Protein AF-B0WE74-F1 (afdb_monomer)

pLDDT: mean 84.14, std 13.68, range [38.5, 96.88]

Foldseek 3Di:
DDDDPPPPPPDDPPDDPVRVVVVVLVVVLVVLVVVVVVVVVPDPDDDPDPLRVLSVVLNVLSNCLVVLVPDDDDPVCNVVSVVCSVVSVVVSVVSVLVSQVSLCVDVVLVADPCLVVLSVVLVVLLVVLVVVVVVLVVVLVVVDADPDPVDDGVCNVVNVVSVVCNVVSNVVSVVVSVVRSVVD

Sequence (184 aa):
MNEKPLSLESGFDPPSFGSYHRLYMFFTWLLTCCGFILIFIDMDGFYEHTHAIVGIITFVLCFLQPIFGAINPHHKAKKLFRLWHVLSGNVTYVLAITNMFLAVGLESAKLKTSLYGWLGGAVAFNVLIHATFLLLEHLSKKRGASLDPTKDASFSRWRKVTLSVQLIGLFAFTVVIAVQIWLA

Structure (mmCIF, N/CA/C/O backbone):
data_AF-B0WE74-F1
#
_entry.id   AF-B0WE74-F1
#
loop_
_atom_site.group_PDB
_atom_site.id
_atom_site.type_symbol
_atom_site.label_atom_id
_atom_site.label_alt_id
_atom_site.label_comp_id
_atom_site.label_asym_id
_atom_site.label_entity_id
_atom_site.label_seq_id
_atom_site.pdbx_PDB_ins_code
_atom_site.Cartn_x
_atom_site.Cartn_y
_atom_site.Cartn_z
_atom_site.occupancy
_atom_site.B_iso_or_equiv
_atom_site.auth_seq_id
_atom_site.auth_comp_id
_atom_site.auth_asym_id
_atom_site.auth_atom_id
_atom_site.pdbx_PDB_model_num
ATOM 1 N N . MET A 1 1 ? -7.337 -17.259 54.868 1.00 38.50 1 MET A N 1
ATOM 2 C CA . MET A 1 1 ? -6.428 -17.658 53.775 1.00 38.50 1 MET A CA 1
ATOM 3 C C . MET A 1 1 ? -7.318 -18.159 52.656 1.00 38.50 1 MET A C 1
ATOM 5 O O . MET A 1 1 ? -7.933 -19.199 52.817 1.00 38.50 1 MET A O 1
ATOM 9 N N . ASN A 1 2 ? -7.538 -17.328 51.638 1.00 40.50 2 ASN A N 1
ATOM 10 C CA . ASN A 1 2 ? -8.436 -17.631 50.527 1.00 40.50 2 ASN A CA 1
ATOM 11 C C . ASN A 1 2 ? -7.539 -17.856 49.312 1.00 40.50 2 ASN A C 1
ATOM 13 O O . ASN A 1 2 ? -7.007 -16.896 48.751 1.00 40.50 2 ASN A O 1
ATOM 17 N N . GLU A 1 3 ? -7.254 -19.120 49.015 1.00 47.84 3 GLU A N 1
ATOM 18 C CA . GLU A 1 3 ? -6.416 -19.478 47.880 1.00 47.84 3 GLU A CA 1
ATOM 19 C C . GLU A 1 3 ? -7.160 -19.128 46.595 1.00 47.84 3 GLU A C 1
ATOM 21 O O . GLU A 1 3 ? -8.224 -19.665 46.289 1.00 47.84 3 GLU A O 1
ATOM 26 N N . LYS A 1 4 ? -6.613 -18.164 45.856 1.00 46.53 4 LYS A N 1
ATOM 27 C CA . LYS A 1 4 ? -7.040 -17.874 44.494 1.00 46.53 4 LYS A CA 1
ATOM 28 C C . LYS A 1 4 ? -6.667 -19.103 43.658 1.00 46.53 4 LYS A C 1
ATOM 30 O O . LYS A 1 4 ? -5.483 -19.441 43.643 1.00 46.53 4 LYS A O 1
ATOM 35 N N . PRO A 1 5 ? -7.613 -19.779 42.983 1.00 46.91 5 PRO A N 1
ATOM 36 C CA . PRO A 1 5 ? -7.259 -20.918 42.161 1.00 46.91 5 PRO A CA 1
ATOM 37 C C . PRO A 1 5 ? -6.320 -20.437 41.057 1.00 46.91 5 PRO A C 1
ATOM 39 O O . PRO A 1 5 ? -6.618 -19.499 40.314 1.00 46.91 5 PRO A O 1
ATOM 42 N N . LEU A 1 6 ? -5.156 -21.075 41.017 1.00 50.34 6 LEU A N 1
ATOM 43 C CA . LEU A 1 6 ? -4.154 -20.974 39.975 1.00 50.34 6 LEU A CA 1
ATOM 44 C C . LEU A 1 6 ? -4.768 -21.546 38.687 1.00 50.34 6 LEU A C 1
ATOM 46 O O . LEU A 1 6 ? -4.574 -22.714 38.360 1.00 50.34 6 LEU A O 1
ATOM 50 N N . SER A 1 7 ? -5.571 -20.748 37.979 1.00 44.91 7 SER A N 1
ATOM 51 C CA . SER A 1 7 ? -6.004 -21.086 36.627 1.00 44.91 7 SER A CA 1
ATOM 52 C C . SER A 1 7 ? -4.792 -20.967 35.709 1.00 44.91 7 SER A C 1
ATOM 54 O O . SER A 1 7 ? -4.461 -19.894 35.202 1.00 44.91 7 SER A O 1
ATOM 56 N N . LEU A 1 8 ? -4.109 -22.097 35.559 1.00 49.38 8 LEU A N 1
ATOM 57 C CA . LEU A 1 8 ? -3.243 -22.415 34.439 1.00 49.38 8 LEU A CA 1
ATOM 58 C C . LEU A 1 8 ? -4.057 -22.305 33.141 1.00 49.38 8 LEU A C 1
ATOM 60 O O . LEU A 1 8 ? -4.572 -23.294 32.637 1.00 49.38 8 LEU A O 1
ATOM 64 N N . GLU A 1 9 ? -4.155 -21.102 32.587 1.00 43.09 9 GLU A N 1
ATOM 65 C CA . GLU A 1 9 ? -4.290 -20.919 31.144 1.00 43.09 9 GLU A CA 1
ATOM 66 C C . GLU A 1 9 ? -2.995 -20.285 30.639 1.00 43.09 9 GLU A C 1
ATOM 68 O O . GLU A 1 9 ? -2.900 -19.099 30.349 1.00 43.09 9 GLU A O 1
ATOM 73 N N . SER A 1 10 ? -1.952 -21.108 30.523 1.00 48.47 10 SER A N 1
ATOM 74 C CA . SER A 1 10 ? -0.795 -20.828 29.667 1.00 48.47 10 SER A CA 1
ATOM 75 C C . SER A 1 10 ? -1.156 -21.053 28.192 1.00 48.47 10 SER A C 1
ATOM 77 O O . SER A 1 10 ? -0.448 -21.745 27.460 1.00 48.47 10 SER A O 1
ATOM 79 N N . GLY A 1 11 ? -2.296 -20.520 27.764 1.00 38.56 11 GLY A N 1
ATOM 80 C CA . GLY A 1 11 ? -2.846 -20.680 26.427 1.00 38.56 11 GLY A CA 1
ATOM 81 C C . GLY A 1 11 ? -2.930 -19.326 25.755 1.00 38.56 11 GLY A C 1
ATOM 82 O O . GLY A 1 11 ? -3.957 -18.682 25.865 1.00 38.56 11 GLY A O 1
ATOM 83 N N . PHE A 1 12 ? -1.833 -18.905 25.115 1.00 45.59 12 PHE A N 1
ATOM 84 C CA . PHE A 1 12 ? -1.768 -17.863 24.080 1.00 45.59 12 PHE A CA 1
ATOM 85 C C . PHE A 1 12 ? -2.997 -16.937 24.033 1.00 45.59 12 PHE A C 1
ATOM 87 O O . PHE A 1 12 ? -3.923 -17.176 23.255 1.00 45.59 12 PHE A O 1
ATOM 94 N N . ASP A 1 13 ? -3.002 -15.875 24.847 1.00 48.88 13 ASP A N 1
ATOM 95 C CA . ASP A 1 13 ? -3.984 -14.805 24.682 1.00 48.88 13 ASP A CA 1
ATOM 96 C C . ASP A 1 13 ? -3.938 -14.358 23.212 1.00 48.88 13 ASP A C 1
ATOM 98 O O . ASP A 1 13 ? -2.859 -13.977 22.730 1.00 48.88 13 ASP A O 1
ATOM 102 N N . PRO A 1 14 ? -5.053 -14.429 22.459 1.00 57.62 14 PRO A N 1
ATOM 103 C CA . PRO A 1 14 ? -5.036 -14.104 21.046 1.00 57.62 14 PRO A CA 1
ATOM 104 C C . PRO A 1 14 ? -4.495 -12.677 20.884 1.00 57.62 14 PRO A C 1
ATOM 106 O O . PRO A 1 14 ? -4.994 -11.759 21.545 1.00 57.62 14 PRO A O 1
ATOM 109 N N . PRO A 1 15 ? -3.472 -12.465 20.034 1.00 62.94 15 PRO A N 1
ATOM 110 C CA . PRO A 1 15 ? -2.825 -11.176 19.903 1.00 62.94 15 PRO A CA 1
ATOM 111 C C . PRO A 1 15 ? -3.859 -10.068 19.700 1.00 62.94 15 PRO A C 1
ATOM 113 O O . PRO A 1 15 ? -4.786 -10.189 18.902 1.00 62.94 15 PRO A O 1
ATOM 116 N N . SER A 1 16 ? -3.714 -8.956 20.419 1.00 73.19 16 SER A N 1
ATOM 117 C CA . SER A 1 16 ? -4.565 -7.790 20.171 1.00 73.19 16 SER A CA 1
ATOM 118 C C . SER A 1 16 ? -4.450 -7.346 18.702 1.00 73.19 16 SER A C 1
ATOM 120 O O . SER A 1 16 ? -3.419 -7.559 18.059 1.00 73.19 16 SER A O 1
ATOM 122 N N . PHE A 1 17 ? -5.463 -6.658 18.167 1.00 70.94 17 PHE A N 1
ATOM 123 C CA . PHE A 1 17 ? -5.420 -6.081 16.812 1.00 70.94 17 PHE A CA 1
ATOM 124 C C . PHE A 1 17 ? -4.119 -5.303 16.533 1.00 70.94 17 PHE A C 1
ATOM 126 O O . PHE A 1 17 ? -3.546 -5.410 15.452 1.00 70.94 17 PHE A O 1
ATOM 133 N N . GLY A 1 18 ? -3.609 -4.568 17.529 1.00 75.44 18 GLY A N 1
ATOM 134 C CA . GLY A 1 18 ? -2.349 -3.835 17.411 1.00 75.44 18 GLY A CA 1
ATOM 135 C C . GLY A 1 18 ? -1.124 -4.738 17.240 1.00 75.44 18 GLY A C 1
ATOM 136 O O . GLY A 1 18 ? -0.189 -4.360 16.541 1.00 75.44 18 GLY A O 1
ATOM 137 N N . SER A 1 19 ? -1.120 -5.931 17.838 1.00 83.12 19 SER A N 1
ATOM 138 C CA . SER A 1 19 ? -0.048 -6.916 17.658 1.00 83.12 19 SER A CA 1
ATOM 139 C C . SER A 1 19 ? -0.049 -7.488 16.243 1.00 83.12 19 SER A C 1
ATOM 141 O O . SER A 1 19 ? 1.002 -7.510 15.606 1.00 83.12 19 SER A O 1
ATOM 143 N N . TYR A 1 20 ? -1.222 -7.859 15.719 1.00 82.75 20 TYR A N 1
ATOM 144 C CA . TYR A 1 20 ? -1.345 -8.294 14.326 1.00 82.75 20 TYR A CA 1
ATOM 145 C C . TYR A 1 20 ? -0.940 -7.187 13.354 1.00 82.75 20 TYR A C 1
ATOM 147 O O . TYR A 1 20 ? -0.142 -7.432 12.458 1.00 82.75 20 TYR A O 1
ATOM 155 N N . HIS A 1 21 ? -1.419 -5.957 13.559 1.00 84.81 21 HIS A N 1
ATOM 156 C CA . HIS A 1 21 ? -1.037 -4.813 12.732 1.00 84.81 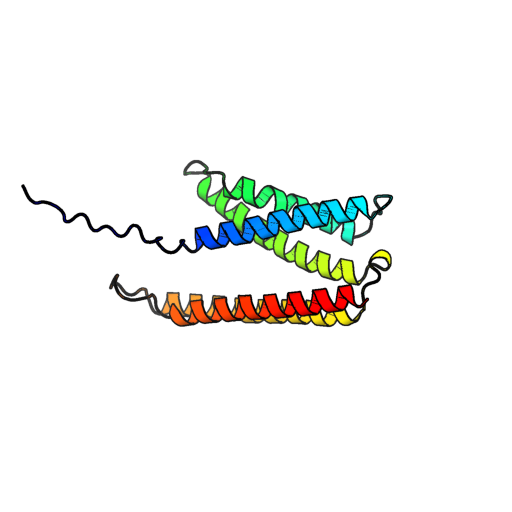21 HIS A CA 1
ATOM 157 C C . HIS A 1 21 ? 0.486 -4.627 12.683 1.00 84.81 21 HIS A C 1
ATOM 159 O O . HIS A 1 21 ? 1.046 -4.533 11.596 1.00 84.81 21 HIS A O 1
ATOM 165 N N . ARG A 1 22 ? 1.172 -4.646 13.836 1.00 88.25 22 ARG A N 1
ATOM 166 C CA . ARG A 1 22 ? 2.641 -4.534 13.881 1.00 88.25 22 ARG A CA 1
ATOM 167 C C . ARG A 1 22 ? 3.337 -5.673 13.139 1.00 88.25 22 ARG A C 1
ATOM 169 O O . ARG A 1 22 ? 4.301 -5.407 12.431 1.00 88.25 22 ARG A O 1
ATOM 176 N N . LEU A 1 23 ? 2.845 -6.905 13.271 1.00 89.69 23 LEU A N 1
ATOM 177 C CA . LEU A 1 23 ? 3.396 -8.058 12.556 1.00 89.69 23 LEU A CA 1
ATOM 178 C C . LEU A 1 23 ? 3.259 -7.893 11.035 1.00 89.69 23 LEU A C 1
ATOM 180 O O . LEU A 1 23 ? 4.247 -8.022 10.319 1.00 89.69 23 LEU A O 1
ATOM 184 N N . TYR A 1 24 ? 2.064 -7.545 10.546 1.00 88.31 24 TYR A N 1
ATOM 185 C CA . TYR A 1 24 ? 1.835 -7.291 9.119 1.00 88.31 24 TYR A CA 1
ATOM 186 C C . TYR A 1 24 ? 2.704 -6.140 8.599 1.00 88.31 24 TYR A C 1
ATOM 188 O O . TYR A 1 24 ? 3.343 -6.279 7.560 1.00 88.31 24 TYR A O 1
ATOM 196 N N . MET A 1 25 ? 2.790 -5.031 9.338 1.00 91.06 25 MET A N 1
ATOM 197 C CA . MET A 1 25 ? 3.620 -3.888 8.946 1.00 91.06 25 MET A CA 1
ATOM 198 C C . MET A 1 25 ? 5.115 -4.221 8.938 1.00 91.06 25 MET A C 1
ATOM 200 O O . MET A 1 25 ? 5.834 -3.710 8.084 1.00 91.06 25 MET A O 1
ATOM 204 N N . PHE A 1 26 ? 5.587 -5.093 9.834 1.00 91.38 26 PHE A N 1
ATOM 205 C CA . PHE A 1 26 ? 6.975 -5.559 9.835 1.00 91.38 26 PHE A CA 1
ATOM 206 C C . PHE A 1 26 ? 7.311 -6.367 8.575 1.00 91.38 26 PHE A C 1
ATOM 208 O O . PHE A 1 26 ? 8.345 -6.124 7.957 1.00 91.38 26 PHE A O 1
ATOM 215 N N . PHE A 1 27 ? 6.422 -7.269 8.141 1.00 92.50 27 PHE A N 1
ATOM 216 C CA . PHE A 1 27 ? 6.610 -7.991 6.877 1.00 92.50 27 PHE A CA 1
ATOM 217 C C . PHE A 1 27 ? 6.578 -7.057 5.666 1.00 92.50 27 PHE A C 1
ATOM 219 O O . PHE A 1 27 ? 7.444 -7.165 4.801 1.00 92.50 27 PHE A O 1
ATOM 226 N N . THR A 1 28 ? 5.637 -6.108 5.620 1.00 92.12 28 THR A N 1
ATOM 227 C CA . THR A 1 28 ? 5.598 -5.082 4.566 1.00 92.12 28 THR A CA 1
ATOM 228 C C . THR A 1 28 ? 6.903 -4.293 4.516 1.00 92.12 28 THR A C 1
ATOM 230 O O . THR A 1 28 ? 7.464 -4.098 3.439 1.00 92.12 28 THR A O 1
ATOM 233 N N . TRP A 1 29 ? 7.413 -3.873 5.674 1.00 94.50 29 TRP A N 1
ATOM 234 C CA . TRP A 1 29 ? 8.673 -3.146 5.784 1.00 94.50 29 TRP A CA 1
ATOM 235 C C . TRP A 1 29 ? 9.853 -3.981 5.274 1.00 94.50 29 TRP A C 1
ATOM 237 O O . TRP A 1 29 ? 10.624 -3.502 4.446 1.00 94.50 29 TRP A O 1
ATOM 247 N N . LEU A 1 30 ? 9.947 -5.252 5.680 1.00 95.31 30 LEU A N 1
ATOM 248 C CA . LEU A 1 30 ? 11.009 -6.157 5.239 1.00 95.31 30 LEU A CA 1
ATOM 249 C C . LEU A 1 30 ? 10.983 -6.367 3.719 1.00 95.31 30 LEU A C 1
ATOM 251 O O . LEU A 1 30 ? 12.005 -6.196 3.060 1.00 95.31 30 LEU A O 1
ATOM 255 N N . LEU A 1 31 ? 9.813 -6.680 3.154 1.00 93.56 31 LEU A N 1
ATOM 256 C CA . LEU A 1 31 ? 9.643 -6.873 1.710 1.00 93.56 31 LEU A CA 1
ATOM 257 C C . LEU A 1 31 ? 9.957 -5.598 0.922 1.00 93.56 31 LEU A C 1
ATOM 259 O O . LEU A 1 31 ? 10.541 -5.675 -0.156 1.00 93.56 31 LEU A O 1
ATOM 263 N N . THR A 1 32 ? 9.621 -4.431 1.473 1.00 93.75 32 THR A N 1
ATOM 264 C CA . THR A 1 32 ? 9.927 -3.132 0.861 1.00 93.75 32 THR A CA 1
ATOM 265 C C . THR A 1 32 ? 11.435 -2.870 0.844 1.00 93.75 32 THR A C 1
ATOM 267 O O . THR A 1 32 ? 11.965 -2.462 -0.185 1.00 93.75 32 THR A O 1
ATOM 270 N N . CYS A 1 33 ? 12.144 -3.168 1.938 1.00 94.56 33 CYS A N 1
ATOM 271 C CA . CYS A 1 33 ? 13.608 -3.105 1.993 1.00 94.56 33 CYS A CA 1
ATOM 272 C C . CYS A 1 33 ? 14.263 -4.065 0.995 1.00 94.56 33 CYS A C 1
ATOM 274 O O . CYS A 1 33 ? 15.147 -3.651 0.248 1.00 94.56 33 CYS A O 1
ATOM 276 N N . CYS A 1 34 ? 13.808 -5.319 0.936 1.00 95.38 34 CYS A N 1
ATOM 277 C CA . CYS A 1 34 ? 14.312 -6.288 -0.036 1.00 95.38 34 CYS A CA 1
ATOM 278 C C . CYS A 1 34 ? 14.072 -5.816 -1.476 1.00 95.38 34 CYS A C 1
ATOM 280 O O . CYS A 1 34 ? 15.011 -5.795 -2.263 1.00 95.38 34 CYS A O 1
ATOM 282 N N . GLY A 1 35 ? 12.850 -5.391 -1.811 1.00 91.25 35 GLY A N 1
ATOM 283 C CA . GLY A 1 35 ? 12.513 -4.903 -3.150 1.00 91.25 35 GLY A CA 1
ATOM 284 C C . GLY A 1 35 ? 13.335 -3.681 -3.557 1.00 91.25 35 GLY A C 1
ATOM 285 O O . GLY A 1 35 ? 13.850 -3.637 -4.669 1.00 91.25 35 GLY A O 1
ATOM 286 N N . PHE A 1 36 ? 13.527 -2.729 -2.641 1.00 91.69 36 PHE A N 1
ATOM 287 C CA . PHE A 1 36 ? 14.372 -1.561 -2.882 1.00 91.69 36 PHE A CA 1
ATOM 288 C C . PHE A 1 36 ? 15.816 -1.971 -3.195 1.00 91.69 36 PHE A C 1
ATOM 290 O O . PHE A 1 36 ? 16.357 -1.543 -4.206 1.00 91.69 36 PHE A O 1
ATOM 297 N N . ILE A 1 37 ? 16.418 -2.853 -2.388 1.00 91.94 37 ILE A N 1
ATOM 298 C CA . ILE A 1 37 ? 17.785 -3.348 -2.621 1.00 91.94 37 ILE A CA 1
ATOM 299 C C . ILE A 1 37 ? 17.890 -4.082 -3.965 1.00 91.94 37 ILE A C 1
ATOM 301 O O . ILE A 1 37 ? 18.837 -3.845 -4.709 1.00 91.94 37 ILE A O 1
ATOM 305 N N . LEU A 1 38 ? 16.916 -4.938 -4.297 1.00 90.44 38 LEU A N 1
ATOM 306 C CA . LEU A 1 38 ? 16.910 -5.692 -5.555 1.00 90.44 38 LEU A CA 1
ATOM 307 C C . LEU A 1 38 ? 16.897 -4.775 -6.784 1.00 90.44 38 LEU A C 1
ATOM 309 O O . LEU A 1 38 ? 17.623 -5.046 -7.732 1.00 90.44 38 LEU A O 1
ATOM 313 N N . ILE A 1 39 ? 16.146 -3.669 -6.748 1.00 88.19 39 ILE A N 1
ATOM 314 C CA . ILE A 1 39 ? 16.121 -2.689 -7.846 1.00 88.19 39 ILE A CA 1
ATOM 315 C C . ILE A 1 39 ? 17.512 -2.076 -8.073 1.00 88.19 39 ILE A C 1
ATOM 317 O O . ILE A 1 39 ? 17.929 -1.931 -9.215 1.00 88.19 39 ILE A O 1
ATOM 321 N N . PHE A 1 40 ? 18.252 -1.738 -7.012 1.00 84.56 40 PHE A N 1
ATOM 322 C CA . PHE A 1 40 ? 19.605 -1.175 -7.150 1.00 84.56 40 PHE A CA 1
ATOM 323 C C . PHE A 1 40 ? 20.658 -2.199 -7.580 1.00 84.56 40 PHE A C 1
ATOM 325 O O . PHE A 1 40 ? 21.676 -1.804 -8.133 1.00 84.56 40 PHE A O 1
ATOM 332 N N . ILE A 1 41 ? 20.443 -3.488 -7.306 1.00 87.81 41 ILE A N 1
ATOM 333 C CA . ILE A 1 41 ? 21.317 -4.556 -7.810 1.00 87.81 41 ILE A CA 1
ATOM 334 C C . ILE A 1 41 ? 21.079 -4.780 -9.308 1.00 87.81 41 ILE A C 1
ATOM 336 O O . ILE A 1 41 ? 22.030 -5.041 -10.035 1.00 87.81 41 ILE A O 1
ATOM 340 N N . ASP A 1 42 ? 19.824 -4.699 -9.756 1.00 83.31 42 ASP A N 1
ATOM 341 C CA . ASP A 1 42 ? 19.441 -4.932 -11.154 1.00 83.31 42 ASP A CA 1
ATOM 342 C C . ASP A 1 42 ? 19.741 -3.728 -12.063 1.00 83.31 42 ASP A C 1
ATOM 344 O O . ASP A 1 42 ? 20.076 -3.889 -13.235 1.00 83.31 42 ASP A O 1
ATOM 348 N N . MET A 1 43 ? 19.656 -2.504 -11.530 1.00 78.81 43 MET A N 1
ATOM 349 C CA . MET A 1 43 ? 19.964 -1.297 -12.293 1.00 78.81 43 MET A CA 1
ATOM 350 C C . MET A 1 43 ? 21.444 -0.914 -12.194 1.00 78.81 43 MET A C 1
ATOM 352 O O . MET A 1 43 ? 21.917 -0.483 -11.146 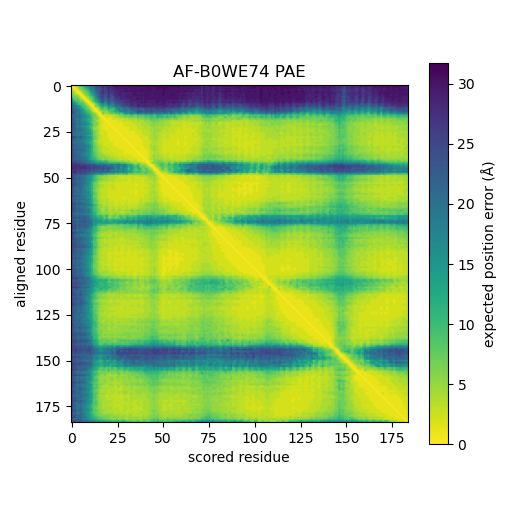1.00 78.81 43 MET A O 1
ATOM 356 N N . ASP A 1 44 ? 22.138 -0.917 -13.332 1.00 65.56 44 ASP A N 1
ATOM 357 C CA . ASP A 1 44 ? 23.511 -0.406 -13.510 1.00 65.56 44 ASP A CA 1
ATOM 358 C C . ASP A 1 44 ? 23.599 1.149 -13.476 1.00 65.56 44 ASP A C 1
ATOM 360 O O . ASP A 1 44 ? 24.401 1.778 -14.170 1.00 65.56 44 ASP A O 1
ATOM 364 N N . GLY A 1 45 ? 22.747 1.817 -12.687 1.00 62.34 45 GLY A N 1
ATOM 365 C CA . GLY A 1 45 ? 22.714 3.279 -12.551 1.00 62.34 45 GLY A CA 1
ATOM 366 C C . GLY A 1 45 ? 21.379 3.844 -12.051 1.00 62.34 45 GLY A C 1
ATOM 367 O O . GLY A 1 45 ? 20.358 3.162 -12.027 1.00 62.34 45 GLY A O 1
ATOM 368 N N . PHE A 1 46 ? 21.373 5.121 -11.650 1.00 63.59 46 PHE A N 1
ATOM 369 C CA . PHE A 1 46 ? 20.155 5.845 -11.268 1.00 63.59 46 PHE A CA 1
ATOM 370 C C . PHE A 1 46 ? 19.670 6.717 -12.428 1.00 63.59 46 PHE A C 1
ATOM 372 O O . PHE A 1 46 ? 20.345 7.669 -12.815 1.00 63.59 46 PHE A O 1
ATOM 379 N N . TYR A 1 47 ? 18.487 6.412 -12.960 1.00 68.12 47 TYR A N 1
ATOM 380 C CA . TYR A 1 47 ? 17.825 7.244 -13.962 1.00 68.12 47 TYR A CA 1
ATOM 381 C C . TYR A 1 47 ? 16.713 8.063 -13.304 1.00 68.12 47 TYR A C 1
ATOM 383 O O . TYR A 1 47 ? 15.858 7.514 -12.604 1.00 68.12 47 TYR A O 1
ATOM 391 N N . GLU A 1 48 ? 16.711 9.378 -13.537 1.00 69.00 48 GLU A N 1
ATOM 392 C CA . GLU A 1 48 ? 15.731 10.322 -12.983 1.00 69.00 48 GLU A CA 1
ATOM 393 C C . GLU A 1 48 ? 14.358 10.200 -13.666 1.00 69.00 48 GLU A C 1
ATOM 395 O O . GLU A 1 48 ? 13.863 11.109 -14.329 1.00 69.00 48 GLU A O 1
ATOM 400 N N . HIS A 1 49 ? 13.711 9.050 -13.505 1.00 81.44 49 HIS A N 1
ATOM 401 C CA . HIS A 1 49 ? 12.320 8.854 -13.893 1.00 81.44 49 HIS A CA 1
ATOM 402 C C . HIS A 1 49 ? 11.393 9.094 -12.700 1.00 81.44 49 HIS A C 1
ATOM 404 O O . HIS A 1 49 ? 11.749 8.849 -11.545 1.00 81.44 49 HIS A O 1
ATOM 410 N N . THR A 1 50 ? 10.155 9.519 -12.974 1.00 89.69 50 THR A N 1
ATOM 411 C CA . THR A 1 50 ? 9.144 9.792 -11.938 1.00 89.69 50 THR A CA 1
ATOM 412 C C . THR A 1 50 ? 8.940 8.599 -10.998 1.00 89.69 50 THR A C 1
ATOM 414 O O . THR A 1 50 ? 8.806 8.797 -9.794 1.00 89.69 50 THR A O 1
ATOM 417 N N . HIS A 1 51 ? 8.992 7.367 -11.521 1.00 91.62 51 HIS A N 1
ATOM 418 C CA . HIS A 1 51 ? 8.938 6.140 -10.721 1.00 91.62 51 HIS A CA 1
ATOM 419 C C . HIS A 1 51 ? 10.061 6.065 -9.672 1.00 91.62 51 HIS A C 1
ATOM 421 O O . HIS A 1 51 ? 9.805 5.786 -8.506 1.00 91.62 51 HIS A O 1
ATOM 427 N N . ALA A 1 52 ? 11.305 6.367 -10.049 1.00 91.19 52 ALA A N 1
ATOM 428 C CA . ALA A 1 52 ? 12.444 6.274 -9.139 1.00 91.19 52 ALA A CA 1
ATOM 429 C C . ALA A 1 52 ? 12.345 7.303 -7.997 1.00 91.19 52 ALA A C 1
ATOM 431 O O . ALA A 1 52 ? 12.529 6.961 -6.828 1.00 91.19 52 ALA A O 1
ATOM 432 N N . ILE A 1 53 ? 11.970 8.548 -8.314 1.00 92.00 53 ILE A N 1
ATOM 433 C CA . ILE A 1 53 ? 11.820 9.627 -7.322 1.00 92.00 53 ILE A CA 1
ATOM 434 C C . ILE A 1 53 ? 10.672 9.320 -6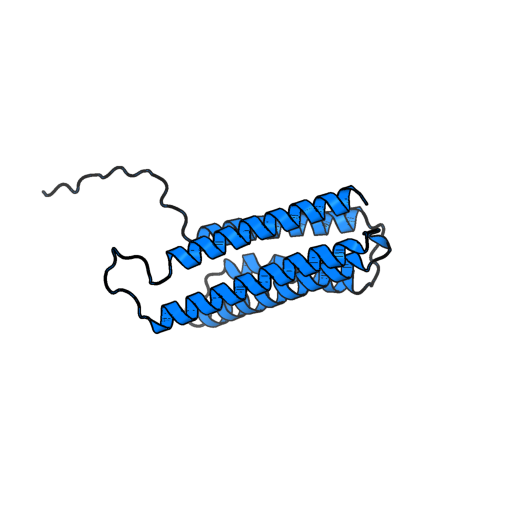.353 1.00 92.00 53 ILE A C 1
ATOM 436 O O . ILE A 1 53 ? 10.852 9.365 -5.132 1.00 92.00 53 ILE A O 1
ATOM 440 N N . VAL A 1 54 ? 9.492 8.974 -6.881 1.00 94.62 54 VAL A N 1
ATOM 441 C CA . VAL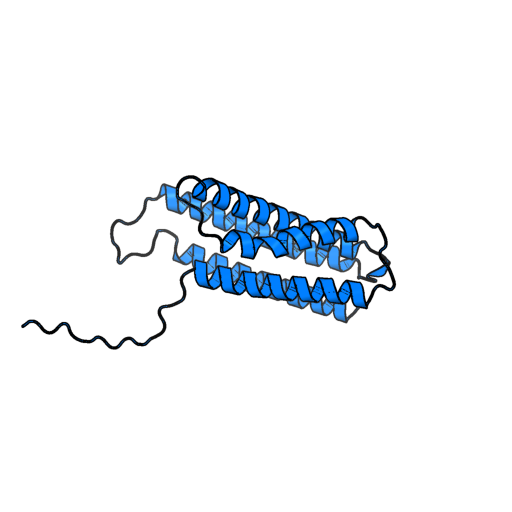 A 1 54 ? 8.324 8.622 -6.058 1.00 94.62 54 VAL A CA 1
ATOM 442 C C . VAL A 1 54 ? 8.621 7.377 -5.222 1.00 94.62 54 VAL A C 1
ATOM 444 O O . VAL A 1 54 ? 8.275 7.342 -4.038 1.00 94.62 54 VAL A O 1
ATOM 447 N N . GLY A 1 55 ? 9.314 6.390 -5.791 1.00 93.31 55 GLY A N 1
ATOM 448 C CA . GLY A 1 55 ? 9.763 5.186 -5.099 1.00 93.31 55 GLY A CA 1
ATOM 449 C C . GLY A 1 55 ? 10.680 5.478 -3.916 1.00 93.31 55 GLY A C 1
ATOM 450 O O . GLY A 1 55 ? 10.419 4.975 -2.825 1.00 93.31 55 GLY A O 1
ATOM 451 N N . ILE A 1 56 ? 11.687 6.343 -4.078 1.00 94.31 56 ILE A N 1
ATOM 452 C CA . ILE A 1 56 ? 12.589 6.739 -2.983 1.00 94.31 56 ILE A CA 1
ATOM 453 C C . ILE A 1 56 ? 11.830 7.472 -1.875 1.00 94.31 56 ILE A C 1
ATOM 455 O O . ILE A 1 56 ? 11.988 7.132 -0.702 1.00 94.31 56 ILE A O 1
ATOM 459 N N . ILE A 1 57 ? 10.979 8.445 -2.218 1.00 95.19 57 ILE A N 1
ATOM 460 C CA . ILE A 1 57 ? 10.181 9.175 -1.218 1.00 95.19 57 ILE A CA 1
ATOM 461 C C . ILE A 1 57 ? 9.289 8.195 -0.445 1.00 95.19 57 ILE A C 1
ATOM 463 O O . ILE A 1 57 ? 9.241 8.229 0.786 1.00 95.19 57 ILE A O 1
ATOM 467 N N . THR A 1 58 ? 8.622 7.287 -1.161 1.00 96.19 58 THR A N 1
ATOM 468 C CA . THR A 1 58 ? 7.777 6.244 -0.564 1.00 96.19 58 THR A CA 1
ATOM 469 C C . THR A 1 58 ? 8.589 5.337 0.356 1.00 96.19 58 THR A C 1
ATOM 471 O O . THR A 1 58 ? 8.155 5.065 1.475 1.00 96.19 58 THR A O 1
ATOM 474 N N . PHE A 1 59 ? 9.770 4.900 -0.088 1.00 96.00 59 PHE A N 1
ATOM 475 C CA . PHE A 1 59 ? 10.669 4.046 0.680 1.00 96.00 59 PHE A CA 1
ATOM 476 C C . PHE A 1 59 ? 11.096 4.719 1.984 1.00 96.00 59 PHE A C 1
ATOM 478 O O . PHE A 1 59 ? 10.926 4.132 3.047 1.00 96.00 59 PHE A O 1
ATOM 485 N N . VAL A 1 60 ? 11.573 5.967 1.929 1.00 95.38 60 VAL A N 1
ATOM 486 C CA . VAL A 1 60 ? 12.008 6.715 3.120 1.00 95.38 60 VAL A CA 1
ATOM 487 C C . VAL A 1 60 ? 10.861 6.875 4.117 1.00 95.38 60 VAL A C 1
ATOM 489 O O . VAL A 1 60 ? 11.038 6.623 5.311 1.00 95.38 60 VAL A O 1
ATOM 492 N N . LEU A 1 61 ? 9.665 7.242 3.647 1.00 94.31 61 LEU A N 1
ATOM 493 C CA . LEU A 1 61 ? 8.496 7.364 4.518 1.00 94.31 61 LEU A CA 1
ATOM 494 C C . LEU A 1 61 ? 8.118 6.015 5.148 1.00 94.31 61 LEU A C 1
ATOM 496 O O . LEU A 1 61 ? 7.935 5.947 6.366 1.00 94.31 61 LEU A O 1
ATOM 500 N N . CYS A 1 62 ? 8.064 4.942 4.351 1.00 94.38 62 CYS A N 1
ATOM 501 C CA . CYS A 1 62 ? 7.788 3.582 4.819 1.00 94.38 62 CYS A CA 1
ATOM 502 C C . CYS A 1 62 ? 8.834 3.102 5.836 1.00 94.38 62 CYS A C 1
ATOM 504 O O . CYS A 1 62 ? 8.488 2.499 6.852 1.00 94.38 62 CYS A O 1
ATOM 506 N N . PHE A 1 63 ? 10.106 3.422 5.602 1.00 93.75 63 PHE A N 1
ATOM 507 C CA . PHE A 1 63 ? 11.218 3.012 6.446 1.00 93.75 63 PHE A CA 1
ATOM 508 C C . PHE A 1 63 ? 11.179 3.680 7.825 1.00 93.75 63 PHE A C 1
ATOM 510 O O . PHE A 1 63 ? 11.433 3.029 8.840 1.00 93.75 63 PHE A O 1
ATOM 517 N N . LEU A 1 64 ? 10.818 4.966 7.874 1.00 91.25 64 LEU A N 1
ATOM 518 C CA . LEU A 1 64 ? 10.736 5.741 9.114 1.00 91.25 64 LEU A CA 1
ATOM 519 C C . LEU A 1 64 ? 9.452 5.474 9.920 1.00 91.25 64 LEU A C 1
ATOM 521 O O . LEU A 1 64 ? 9.437 5.671 11.139 1.00 91.25 64 LEU A O 1
ATOM 525 N N . GLN A 1 65 ? 8.376 5.011 9.276 1.00 91.12 65 GLN A N 1
ATOM 526 C CA . GLN A 1 65 ? 7.091 4.704 9.920 1.00 91.12 65 GLN A CA 1
ATOM 527 C C . GLN A 1 65 ? 7.186 3.830 11.187 1.00 91.12 65 GLN A C 1
ATOM 529 O O . GLN A 1 65 ? 6.621 4.239 12.209 1.00 91.12 65 GLN A O 1
ATOM 534 N N . PRO A 1 66 ? 7.858 2.658 11.185 1.00 87.62 66 PRO A N 1
ATOM 535 C CA . PRO A 1 66 ? 7.956 1.814 12.375 1.00 87.62 66 PRO A CA 1
ATOM 536 C C . PRO A 1 66 ? 8.774 2.465 13.492 1.00 87.62 66 PRO A C 1
ATOM 538 O O . PRO A 1 66 ? 8.427 2.300 14.660 1.00 87.62 66 PRO A O 1
ATOM 541 N N . ILE A 1 67 ? 9.802 3.254 13.153 1.00 86.44 67 ILE A N 1
ATOM 542 C CA . ILE A 1 67 ? 10.615 3.985 14.133 1.00 86.44 67 ILE A CA 1
ATOM 543 C C . ILE A 1 67 ? 9.727 4.992 14.863 1.00 86.44 67 ILE A C 1
ATOM 545 O O . ILE A 1 67 ? 9.616 4.947 16.086 1.00 86.44 67 ILE A O 1
ATOM 549 N N . PHE A 1 68 ? 9.011 5.843 14.122 1.00 84.44 68 PHE A N 1
ATOM 550 C CA . PHE A 1 68 ? 8.092 6.814 14.721 1.00 84.44 68 PHE A CA 1
ATOM 551 C C . PHE A 1 68 ? 6.913 6.162 15.451 1.00 84.44 68 PHE A C 1
ATOM 553 O O . PHE A 1 68 ? 6.436 6.714 16.441 1.00 84.44 68 PHE A O 1
ATOM 560 N N . GLY A 1 69 ? 6.456 4.993 14.993 1.00 82.38 69 GLY A N 1
ATOM 561 C CA . GLY A 1 69 ? 5.407 4.214 15.653 1.00 82.38 69 GLY A CA 1
ATOM 562 C C . GLY A 1 69 ? 5.847 3.565 16.971 1.00 82.38 69 GLY A C 1
ATOM 563 O O . GLY A 1 69 ? 5.009 3.345 17.845 1.00 82.38 69 GLY A O 1
ATOM 564 N N . ALA A 1 70 ? 7.142 3.277 17.131 1.00 82.94 70 ALA A N 1
ATOM 565 C CA . ALA A 1 70 ? 7.713 2.697 18.347 1.00 82.94 70 ALA A CA 1
ATOM 566 C C . ALA A 1 70 ? 8.047 3.747 19.422 1.00 82.94 70 ALA A C 1
ATOM 568 O O . ALA A 1 70 ? 8.140 3.410 20.605 1.00 82.94 70 ALA A O 1
ATOM 569 N N . ILE A 1 71 ? 8.207 5.019 19.041 1.00 85.00 71 ILE A N 1
ATOM 570 C CA . ILE A 1 71 ? 8.449 6.105 19.997 1.00 85.00 71 ILE A CA 1
ATOM 571 C C . ILE A 1 71 ? 7.228 6.252 20.912 1.00 85.00 71 ILE A C 1
ATOM 573 O O . ILE A 1 71 ? 6.093 6.391 20.455 1.00 85.00 71 ILE A O 1
ATOM 577 N N . ASN A 1 72 ? 7.472 6.281 22.225 1.00 78.19 72 ASN A N 1
ATOM 578 C CA . ASN A 1 72 ? 6.463 6.576 23.240 1.00 78.19 72 ASN A CA 1
ATOM 579 C C . ASN A 1 72 ? 6.662 8.008 23.778 1.00 78.19 72 ASN A C 1
ATOM 581 O O . ASN A 1 72 ? 7.320 8.200 24.802 1.00 78.19 72 ASN A O 1
ATOM 585 N N . PRO A 1 73 ? 6.157 9.037 23.075 1.00 80.56 73 PRO A N 1
ATOM 586 C CA . PRO A 1 73 ? 6.404 10.431 23.426 1.00 80.56 73 PRO A CA 1
ATOM 587 C C . PRO A 1 73 ? 5.644 10.851 24.692 1.00 80.56 73 PRO A C 1
ATOM 589 O O . PRO A 1 73 ? 4.566 10.337 25.006 1.00 80.56 73 PRO A O 1
ATOM 592 N N . HIS A 1 74 ? 6.169 11.870 25.378 1.00 85.19 74 HIS A N 1
ATOM 593 C CA . HIS A 1 74 ? 5.544 12.469 26.560 1.00 85.19 74 HIS A CA 1
ATOM 594 C C . HIS A 1 74 ? 4.098 12.937 26.280 1.00 85.19 74 HIS A C 1
ATOM 596 O O . HIS A 1 74 ? 3.747 13.292 25.151 1.00 85.19 74 HIS A O 1
ATOM 602 N N . HIS A 1 75 ? 3.255 13.002 27.319 1.00 77.75 75 HIS A N 1
ATOM 603 C CA . HIS A 1 75 ? 1.795 13.188 27.216 1.00 77.75 75 HIS A CA 1
AT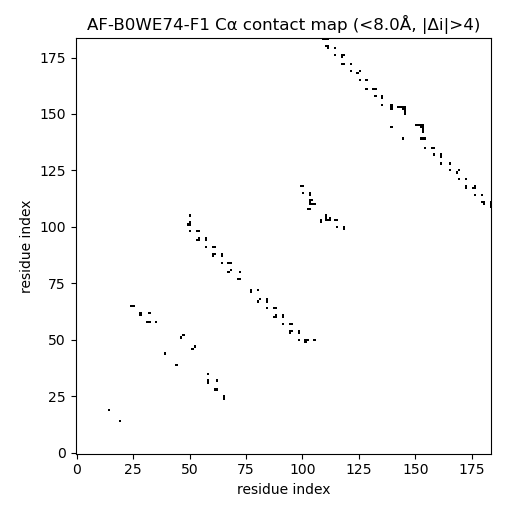OM 604 C C . HIS A 1 75 ? 1.349 14.348 26.298 1.00 77.75 75 HIS A C 1
ATOM 606 O O . HIS A 1 75 ? 0.354 14.230 25.585 1.00 77.75 75 HIS A O 1
ATOM 612 N N . LYS A 1 76 ? 2.100 15.460 26.267 1.00 79.94 76 LYS A N 1
ATOM 613 C CA . LYS A 1 76 ? 1.803 16.632 25.421 1.00 79.94 76 LYS A CA 1
ATOM 614 C C . LYS A 1 76 ? 2.031 16.373 23.923 1.00 79.94 76 LYS A C 1
ATOM 616 O O . LYS A 1 76 ? 1.269 16.871 23.103 1.00 79.94 76 LYS A O 1
ATOM 621 N N . ALA A 1 77 ? 3.032 15.569 23.561 1.00 83.94 77 ALA A N 1
ATOM 622 C CA . ALA A 1 77 ? 3.386 15.287 22.168 1.00 83.94 77 ALA A CA 1
ATOM 623 C C . ALA A 1 77 ? 2.709 14.018 21.614 1.00 83.94 77 ALA A C 1
ATOM 625 O O . ALA A 1 77 ? 2.616 13.850 20.400 1.00 83.94 77 ALA A O 1
ATOM 626 N N . LYS A 1 78 ? 2.145 13.155 22.469 1.00 84.88 78 LYS A N 1
ATOM 627 C CA . LYS A 1 78 ? 1.495 11.893 22.067 1.00 84.88 78 LYS A CA 1
ATOM 628 C C . LYS A 1 78 ? 0.407 12.045 21.005 1.00 84.88 78 LYS A C 1
ATOM 630 O O . LYS A 1 78 ? 0.343 11.247 20.072 1.00 84.88 78 LYS A O 1
ATOM 635 N N . LYS A 1 79 ? -0.430 13.082 21.103 1.00 85.38 79 LYS A N 1
ATOM 636 C CA . LYS A 1 79 ? -1.469 13.355 20.095 1.00 85.38 79 LYS A CA 1
ATOM 637 C C . LYS A 1 79 ? -0.861 13.752 18.746 1.00 85.38 79 LYS A C 1
ATOM 639 O O . LYS A 1 79 ? -1.348 13.293 17.717 1.00 85.38 79 LYS A O 1
ATOM 644 N N . LEU A 1 80 ? 0.196 14.564 18.766 1.00 87.31 80 LEU A N 1
ATOM 645 C CA . LEU A 1 80 ? 0.888 15.039 17.568 1.00 87.31 80 LEU A CA 1
ATOM 646 C C . LEU A 1 80 ? 1.621 13.894 16.860 1.00 87.31 80 LEU A C 1
ATOM 648 O O . LEU A 1 80 ? 1.435 13.712 15.664 1.00 87.31 80 LEU A O 1
ATOM 652 N N . PHE A 1 81 ? 2.367 13.069 17.596 1.00 86.06 81 PHE A N 1
ATOM 653 C CA . PHE A 1 81 ? 3.027 11.880 17.043 1.00 86.06 81 PHE A CA 1
ATOM 654 C C . PHE A 1 81 ? 2.025 10.880 16.468 1.00 86.06 81 PHE A C 1
ATOM 656 O O . PHE A 1 81 ? 2.240 10.362 15.377 1.00 86.06 81 PHE A O 1
ATOM 663 N N . ARG A 1 82 ? 0.891 10.650 17.146 1.00 86.06 82 ARG A N 1
ATOM 664 C CA . ARG A 1 82 ? -0.174 9.795 16.605 1.00 86.06 82 ARG A CA 1
ATOM 665 C C . ARG A 1 82 ? -0.752 10.363 15.309 1.00 86.06 82 ARG A C 1
ATOM 667 O O . ARG A 1 82 ? -0.986 9.606 14.376 1.00 86.06 82 ARG A O 1
ATOM 674 N N . LEU A 1 83 ? -0.989 11.675 15.253 1.00 88.56 83 LEU A N 1
ATOM 675 C CA . LEU A 1 83 ? -1.478 12.336 14.044 1.00 88.56 83 LEU A CA 1
ATOM 676 C C . LEU A 1 83 ? -0.475 12.191 12.897 1.00 88.56 83 LEU A C 1
ATOM 678 O O . LEU A 1 83 ? -0.867 11.769 11.816 1.00 88.56 83 LEU A O 1
ATOM 682 N N . TRP A 1 84 ? 0.804 12.476 13.145 1.00 88.44 84 TRP A N 1
ATOM 683 C CA . TRP A 1 84 ? 1.868 12.313 12.156 1.00 88.44 84 TRP A CA 1
ATOM 684 C C . TRP A 1 84 ? 2.000 10.876 11.672 1.00 88.44 84 TRP A C 1
ATOM 686 O O . TRP A 1 84 ? 2.082 10.653 10.469 1.00 88.44 84 TRP A O 1
ATOM 696 N N . HIS A 1 85 ? 1.973 9.901 12.577 1.00 89.25 85 HIS A N 1
ATOM 697 C CA . HIS A 1 85 ? 2.051 8.486 12.226 1.00 89.25 85 HIS A CA 1
ATOM 698 C C . HIS A 1 85 ? 0.883 8.062 11.320 1.00 89.25 85 HIS A C 1
ATOM 700 O O . HIS A 1 85 ? 1.098 7.447 10.277 1.00 89.25 85 HIS A O 1
ATOM 706 N N . VAL A 1 86 ? -0.346 8.469 11.657 1.00 89.50 86 VAL A N 1
ATOM 707 C CA . VAL A 1 86 ? -1.533 8.171 10.838 1.00 89.50 86 VAL A CA 1
ATOM 708 C C . VAL A 1 86 ? -1.490 8.908 9.496 1.00 89.50 86 VAL A C 1
ATOM 710 O O . VAL A 1 86 ? -1.769 8.309 8.459 1.00 89.50 86 VAL A O 1
ATOM 713 N N . LEU A 1 87 ? -1.137 10.195 9.483 1.00 92.25 87 LEU A N 1
ATOM 714 C CA . LEU A 1 87 ? -1.103 10.999 8.261 1.00 92.25 87 LEU A CA 1
ATOM 715 C C . LEU A 1 87 ? -0.023 10.497 7.297 1.00 92.25 87 LEU A C 1
ATOM 717 O O . LEU A 1 87 ? -0.323 10.200 6.143 1.00 92.25 87 LEU A O 1
ATOM 721 N N . SER A 1 88 ? 1.210 10.344 7.785 1.00 92.44 88 SER A N 1
ATOM 722 C CA . SER A 1 88 ? 2.325 9.824 6.987 1.00 92.44 88 SER A CA 1
ATOM 723 C C . SER A 1 88 ? 2.052 8.413 6.469 1.00 92.44 88 SER A C 1
ATOM 725 O O . SER A 1 88 ? 2.447 8.105 5.349 1.00 92.44 88 SER A O 1
ATOM 727 N N . GLY A 1 89 ? 1.319 7.582 7.219 1.00 90.88 89 GLY A N 1
ATOM 728 C CA . GLY A 1 89 ? 0.954 6.233 6.779 1.00 90.88 89 GLY A CA 1
ATOM 729 C C . GLY A 1 89 ? 0.015 6.250 5.581 1.00 90.88 89 GLY A C 1
ATOM 730 O O . GLY A 1 89 ? 0.259 5.564 4.592 1.00 90.88 89 GLY A O 1
ATOM 731 N N . ASN A 1 90 ? -1.009 7.107 5.618 1.00 92.62 90 ASN A N 1
ATOM 732 C CA . ASN A 1 90 ? -1.924 7.272 4.487 1.00 92.62 90 ASN A CA 1
ATOM 733 C C . ASN A 1 90 ? -1.221 7.862 3.256 1.00 92.62 90 ASN A C 1
ATOM 735 O O . ASN A 1 90 ? -1.458 7.405 2.140 1.00 92.62 90 ASN A O 1
ATOM 739 N N . VAL A 1 91 ? -0.324 8.835 3.449 1.00 95.88 91 VAL A N 1
ATOM 740 C CA . VAL A 1 91 ? 0.482 9.395 2.351 1.00 95.88 91 VAL A CA 1
ATOM 741 C C . VAL A 1 91 ? 1.379 8.321 1.735 1.00 95.88 91 VAL A C 1
ATOM 743 O O . VAL A 1 91 ? 1.376 8.154 0.520 1.00 95.88 91 VAL A O 1
ATOM 746 N N . THR A 1 92 ? 2.086 7.547 2.564 1.00 95.56 92 THR A N 1
ATOM 747 C CA . THR A 1 92 ? 2.944 6.439 2.110 1.00 95.56 92 THR A CA 1
ATOM 748 C C . THR A 1 92 ? 2.144 5.425 1.299 1.00 95.56 92 THR A C 1
ATOM 750 O O . THR A 1 92 ? 2.594 4.991 0.246 1.00 95.56 92 THR A O 1
ATOM 753 N N . TYR A 1 93 ? 0.935 5.085 1.748 1.00 93.75 93 TYR A N 1
ATOM 754 C CA . TYR A 1 93 ? 0.053 4.158 1.046 1.00 93.75 93 TYR A CA 1
ATOM 755 C C . TYR A 1 93 ? -0.355 4.662 -0.349 1.00 93.75 93 TYR A C 1
ATOM 757 O O . TYR A 1 93 ? -0.261 3.920 -1.328 1.00 93.75 93 TYR A O 1
ATOM 765 N N . VAL A 1 94 ? -0.764 5.930 -0.467 1.00 95.69 94 VAL A N 1
ATOM 766 C CA . VAL A 1 94 ? -1.143 6.525 -1.762 1.00 95.69 94 VAL A CA 1
ATOM 767 C C . VAL A 1 94 ? 0.058 6.614 -2.703 1.00 95.69 94 VAL A C 1
ATOM 769 O O . VAL A 1 94 ? -0.059 6.276 -3.884 1.00 95.69 94 VAL A O 1
ATOM 772 N N . LEU A 1 95 ? 1.219 7.025 -2.188 1.00 96.88 95 LEU A N 1
ATOM 773 C CA . LEU A 1 95 ? 2.450 7.070 -2.972 1.00 96.88 95 LEU A CA 1
ATOM 774 C C . LEU A 1 95 ? 2.887 5.671 -3.421 1.00 96.88 95 LEU A C 1
ATOM 776 O O . LEU A 1 95 ? 3.251 5.515 -4.580 1.00 96.88 95 LEU A O 1
ATOM 780 N N . ALA A 1 96 ? 2.759 4.646 -2.573 1.00 95.81 96 ALA A N 1
ATOM 781 C CA . ALA A 1 96 ? 3.060 3.262 -2.938 1.00 95.81 96 ALA A CA 1
ATOM 782 C C . ALA A 1 96 ? 2.177 2.763 -4.089 1.00 95.81 96 ALA A C 1
ATOM 784 O O . ALA A 1 96 ? 2.702 2.232 -5.066 1.00 95.81 96 ALA A O 1
ATOM 785 N N . ILE A 1 97 ? 0.858 2.990 -4.029 1.00 95.88 97 ILE A N 1
ATOM 786 C CA . ILE A 1 97 ? -0.054 2.637 -5.132 1.00 95.88 97 ILE A CA 1
ATOM 787 C C . ILE A 1 97 ? 0.325 3.389 -6.406 1.00 95.88 97 ILE A C 1
ATOM 789 O O . ILE A 1 97 ? 0.406 2.797 -7.480 1.00 95.88 97 ILE A O 1
ATOM 793 N N . THR A 1 98 ? 0.577 4.692 -6.289 1.00 96.31 98 THR A N 1
ATOM 794 C CA . THR A 1 98 ? 0.974 5.523 -7.432 1.00 96.31 98 THR A CA 1
ATOM 795 C C . THR A 1 98 ? 2.261 4.983 -8.051 1.00 96.31 98 THR A C 1
ATOM 797 O O . THR A 1 98 ? 2.349 4.831 -9.267 1.00 96.31 98 THR A O 1
ATOM 800 N N . ASN A 1 99 ? 3.228 4.603 -7.215 1.00 95.44 99 ASN A N 1
ATOM 801 C CA . ASN A 1 99 ? 4.495 4.054 -7.660 1.00 95.44 99 ASN A CA 1
ATOM 802 C C . ASN A 1 99 ? 4.342 2.703 -8.373 1.00 95.44 99 ASN A C 1
ATOM 804 O O . ASN A 1 99 ? 5.051 2.460 -9.347 1.00 95.44 99 ASN A O 1
ATOM 808 N N . MET A 1 100 ? 3.398 1.858 -7.940 1.00 94.19 100 MET A N 1
ATOM 809 C CA . MET A 1 100 ? 3.061 0.608 -8.635 1.00 94.19 100 MET A CA 1
ATOM 810 C C . MET A 1 100 ? 2.540 0.873 -10.054 1.00 94.19 100 MET A C 1
ATOM 812 O O . MET A 1 100 ? 2.967 0.207 -10.991 1.00 94.19 100 MET A O 1
ATOM 816 N N . PHE A 1 101 ? 1.668 1.867 -10.246 1.00 95.38 101 PHE A N 1
ATOM 817 C CA . PHE A 1 101 ? 1.180 2.226 -11.586 1.00 95.38 101 PHE A CA 1
ATOM 818 C C . PHE A 1 101 ? 2.258 2.858 -12.469 1.00 95.38 101 PHE A C 1
ATOM 820 O O . PHE A 1 101 ? 2.296 2.587 -13.671 1.00 95.38 101 PHE A O 1
ATOM 827 N N . LEU A 1 102 ? 3.144 3.671 -11.885 1.00 93.69 102 LEU A N 1
ATOM 828 C CA . LEU A 1 102 ? 4.302 4.217 -12.595 1.00 93.69 102 LEU A CA 1
ATOM 829 C C . LEU A 1 102 ? 5.251 3.103 -13.059 1.00 93.69 102 LEU A C 1
ATOM 831 O O . LEU A 1 102 ? 5.788 3.202 -14.156 1.00 93.69 102 LEU A O 1
ATOM 835 N N . ALA A 1 103 ? 5.409 2.034 -12.270 1.00 91.25 103 ALA A N 1
ATOM 836 C CA . ALA A 1 103 ? 6.237 0.887 -12.641 1.00 91.25 103 ALA A CA 1
ATOM 837 C C . ALA A 1 103 ? 5.711 0.168 -13.894 1.00 91.25 103 ALA A C 1
ATOM 839 O O . ALA A 1 103 ? 6.492 -0.172 -14.774 1.00 91.25 103 ALA A O 1
ATOM 840 N N . VAL A 1 104 ? 4.390 -0.030 -14.012 1.00 91.75 104 VAL A N 1
ATOM 841 C CA . VAL A 1 104 ? 3.792 -0.677 -15.200 1.00 91.75 104 VAL A CA 1
ATOM 842 C C . VAL A 1 104 ? 4.000 0.152 -16.470 1.00 91.75 104 VAL A C 1
ATOM 844 O O . VAL A 1 104 ? 4.112 -0.411 -17.553 1.00 91.75 104 VAL A O 1
ATOM 847 N N . GLY A 1 105 ? 4.078 1.477 -16.340 1.00 86.88 105 GLY A N 1
ATOM 848 C CA . GLY A 1 105 ? 4.333 2.382 -17.463 1.00 86.88 105 GLY A CA 1
ATOM 849 C C . GLY A 1 105 ? 5.806 2.525 -17.835 1.00 86.88 105 GLY A C 1
ATOM 850 O O . GLY A 1 105 ? 6.117 3.231 -18.790 1.00 86.88 105 GLY A O 1
ATOM 851 N N . LEU A 1 106 ? 6.712 1.903 -17.079 1.00 87.69 106 LEU A N 1
ATOM 852 C CA . LEU A 1 106 ? 8.143 2.005 -17.310 1.00 87.69 106 LEU A CA 1
ATOM 853 C C . LEU A 1 106 ? 8.584 0.948 -18.327 1.00 87.69 106 LEU A C 1
ATOM 855 O O . LEU A 1 106 ? 8.507 -0.250 -18.057 1.00 87.69 106 LEU A O 1
ATOM 859 N N . GLU A 1 107 ? 9.109 1.386 -19.472 1.00 82.25 107 GLU A N 1
ATOM 860 C CA . GLU A 1 107 ? 9.587 0.480 -20.529 1.00 82.25 107 GLU A CA 1
ATOM 861 C C . GLU A 1 107 ? 10.670 -0.483 -20.022 1.00 82.25 107 GLU A C 1
ATOM 863 O O . GLU A 1 107 ? 10.648 -1.674 -20.340 1.00 82.25 107 GLU A O 1
ATOM 868 N N . SER A 1 108 ? 11.563 -0.002 -19.151 1.00 79.56 108 SER A N 1
ATOM 869 C CA . SER A 1 108 ? 12.631 -0.804 -18.543 1.00 79.56 108 SER A CA 1
ATOM 870 C C . SER A 1 108 ? 12.113 -1.972 -17.702 1.00 79.56 108 SER A C 1
ATOM 872 O O . SER A 1 108 ? 12.802 -2.980 -17.583 1.00 79.56 108 SER A O 1
ATOM 874 N N . ALA A 1 109 ? 10.899 -1.868 -17.148 1.00 79.62 109 ALA A N 1
ATOM 875 C CA . ALA A 1 109 ? 10.305 -2.924 -16.331 1.00 79.62 109 ALA A CA 1
ATOM 876 C C . ALA A 1 109 ? 9.728 -4.081 -17.173 1.00 79.62 109 ALA A C 1
ATOM 878 O O . ALA A 1 109 ? 9.406 -5.128 -16.616 1.00 79.62 109 ALA A O 1
ATOM 879 N N . LYS A 1 110 ? 9.585 -3.907 -18.501 1.00 83.69 110 LYS A N 1
ATOM 880 C CA . LYS A 1 110 ? 9.078 -4.921 -19.453 1.00 83.69 110 LYS A CA 1
ATOM 881 C C . LYS A 1 110 ? 7.756 -5.579 -19.020 1.00 83.69 110 LYS A C 1
ATOM 883 O O . LYS A 1 110 ? 7.492 -6.746 -19.296 1.00 83.69 110 LYS A O 1
ATOM 888 N N . LEU A 1 111 ? 6.906 -4.815 -18.338 1.00 86.56 111 LEU A N 1
ATOM 889 C CA . LEU A 1 111 ? 5.648 -5.300 -17.783 1.00 86.56 111 LEU A CA 1
ATOM 890 C C . LEU A 1 111 ? 4.527 -5.299 -18.833 1.00 86.56 111 LEU A C 1
ATOM 892 O O . LEU A 1 111 ? 4.414 -4.399 -19.663 1.00 86.56 111 LEU A O 1
ATOM 896 N N . LYS A 1 112 ? 3.641 -6.301 -18.774 1.00 90.31 112 LYS A N 1
ATOM 897 C CA . LYS A 1 112 ? 2.454 -6.370 -19.643 1.00 90.31 112 LYS A CA 1
ATOM 898 C C . LYS A 1 112 ? 1.461 -5.261 -19.305 1.00 90.31 112 LYS A C 1
ATOM 900 O O . LYS A 1 112 ? 1.093 -5.090 -18.145 1.00 90.31 112 LYS A O 1
ATOM 905 N N . THR A 1 113 ? 0.886 -4.619 -20.323 1.00 89.19 113 THR A N 1
ATOM 906 C CA . THR A 1 113 ? -0.162 -3.591 -20.155 1.00 89.19 113 THR A CA 1
ATOM 907 C C . THR A 1 113 ? -1.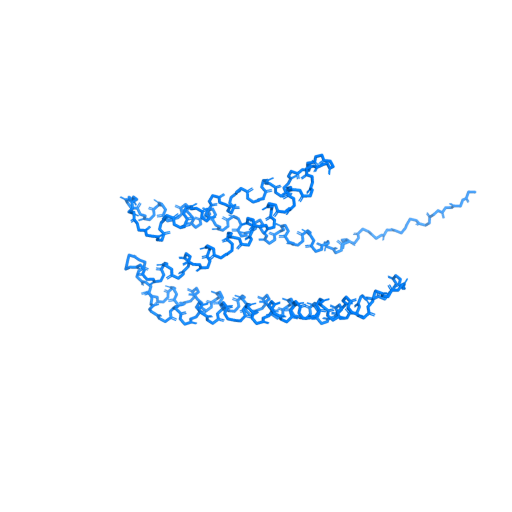402 -4.109 -19.412 1.00 89.19 113 THR A C 1
ATOM 909 O O . THR A 1 113 ? -2.089 -3.337 -18.745 1.00 89.19 113 THR A O 1
ATOM 912 N N . SER A 1 114 ? -1.679 -5.419 -19.446 1.00 90.06 114 SER A N 1
ATOM 913 C CA . SER A 1 114 ? -2.769 -6.041 -18.676 1.00 90.06 114 SER A CA 1
ATOM 914 C C . SER A 1 114 ? -2.635 -5.845 -17.158 1.00 90.06 114 SER A C 1
ATOM 916 O O . SER A 1 114 ? -3.646 -5.874 -16.449 1.00 90.06 114 SER A O 1
ATOM 918 N N . LEU A 1 115 ? -1.424 -5.586 -16.646 1.00 92.75 115 LEU A N 1
ATOM 919 C CA . LEU A 1 115 ? -1.177 -5.316 -15.228 1.00 92.75 115 LEU A CA 1
ATOM 920 C C . LEU A 1 115 ? -1.861 -4.036 -14.735 1.00 92.75 115 LEU A C 1
ATOM 922 O O . LEU A 1 115 ? -2.254 -3.997 -13.570 1.00 92.75 115 LEU A O 1
ATOM 926 N N . TYR A 1 116 ? -2.112 -3.044 -15.601 1.00 93.69 116 TYR A N 1
ATOM 927 C CA . TYR A 1 116 ? -2.938 -1.882 -15.243 1.00 93.69 116 TYR A CA 1
ATOM 928 C C . TYR A 1 116 ? -4.340 -2.296 -14.790 1.00 93.69 116 TYR A C 1
ATOM 930 O O . TYR A 1 116 ? -4.849 -1.775 -13.798 1.00 93.69 116 TYR A O 1
ATOM 938 N N . GLY A 1 117 ? -4.950 -3.257 -15.490 1.00 93.75 117 GLY A N 1
ATOM 939 C CA . GLY A 1 117 ? -6.281 -3.765 -15.164 1.00 93.75 117 GLY A CA 1
ATOM 940 C C . GLY A 1 117 ? -6.298 -4.524 -13.839 1.00 93.75 117 GLY A C 1
ATOM 941 O O . GLY A 1 117 ? -7.171 -4.286 -13.006 1.00 93.75 117 GLY A O 1
ATOM 942 N N . TRP A 1 118 ? -5.307 -5.387 -13.604 1.00 95.44 118 TRP A N 1
ATOM 943 C CA . TRP A 1 118 ? -5.211 -6.158 -12.360 1.00 95.44 118 TRP A CA 1
ATOM 944 C C . TRP A 1 118 ? -4.907 -5.283 -11.141 1.00 95.44 118 TRP A C 1
ATOM 946 O O . TRP A 1 118 ? -5.573 -5.426 -10.114 1.00 95.44 118 TRP A O 1
ATOM 956 N N . LEU A 1 119 ? -3.968 -4.337 -11.258 1.00 94.81 119 LEU A N 1
ATOM 957 C CA . LEU A 1 119 ? -3.691 -3.357 -10.204 1.00 94.81 119 LEU A CA 1
ATOM 958 C C . LEU A 1 119 ? -4.900 -2.449 -9.956 1.00 94.81 119 LEU A C 1
ATOM 960 O O . LEU A 1 119 ? -5.292 -2.249 -8.807 1.00 94.81 119 LEU A O 1
ATOM 964 N N . GLY A 1 120 ? -5.538 -1.951 -11.019 1.00 95.94 120 GLY A N 1
ATOM 965 C CA . GLY A 1 120 ? -6.760 -1.150 -10.929 1.00 95.94 120 GLY A CA 1
ATOM 966 C C . GLY A 1 120 ? -7.894 -1.894 -10.226 1.00 95.94 120 GLY A C 1
ATOM 967 O O . GLY A 1 120 ? -8.530 -1.341 -9.328 1.00 95.94 120 GLY A O 1
ATOM 968 N N . GLY A 1 121 ? -8.097 -3.170 -10.563 1.00 96.06 121 GLY A N 1
ATOM 969 C CA . GLY A 1 121 ? -9.071 -4.045 -9.914 1.00 96.06 121 GLY A CA 1
ATOM 970 C C . GLY A 1 121 ? -8.779 -4.263 -8.428 1.00 96.06 121 GLY A C 1
ATOM 971 O O . GLY A 1 121 ? -9.689 -4.137 -7.607 1.00 96.06 121 GLY A O 1
ATOM 972 N N . ALA A 1 122 ? -7.517 -4.509 -8.064 1.00 95.56 122 ALA A N 1
ATOM 973 C CA . ALA A 1 122 ? -7.105 -4.663 -6.668 1.00 95.56 122 ALA A CA 1
ATOM 974 C C . ALA A 1 122 ? -7.350 -3.381 -5.851 1.00 95.56 122 ALA A C 1
ATOM 976 O O . ALA A 1 122 ? -7.877 -3.440 -4.736 1.00 95.56 122 ALA A O 1
ATOM 977 N N . VAL A 1 123 ? -7.029 -2.213 -6.421 1.00 95.94 123 VAL A N 1
ATOM 978 C CA . VAL A 1 123 ? -7.278 -0.906 -5.791 1.00 95.94 123 VAL A CA 1
ATOM 979 C C . VAL A 1 123 ? -8.776 -0.648 -5.643 1.00 95.94 123 VAL A C 1
ATOM 981 O O . VAL A 1 123 ? -9.221 -0.287 -4.553 1.00 95.94 123 VAL A O 1
ATOM 984 N N . ALA A 1 124 ? -9.570 -0.882 -6.692 1.00 96.12 124 ALA A N 1
ATOM 985 C CA . ALA A 1 124 ? -11.021 -0.719 -6.649 1.00 96.12 124 ALA A CA 1
ATOM 986 C C . ALA A 1 124 ? -11.658 -1.628 -5.586 1.00 96.12 124 ALA A C 1
ATOM 988 O O . ALA A 1 124 ? -12.438 -1.158 -4.756 1.00 96.12 124 ALA A O 1
ATOM 989 N N . PHE A 1 125 ? -11.265 -2.905 -5.546 1.00 96.44 125 PHE A N 1
ATOM 990 C CA . PHE A 1 125 ? -11.694 -3.849 -4.517 1.00 96.44 125 PHE A CA 1
ATOM 991 C C . PHE A 1 125 ? -11.345 -3.345 -3.111 1.00 96.44 125 PHE A C 1
ATOM 993 O O . PHE A 1 125 ? -12.212 -3.289 -2.236 1.00 96.44 125 PHE A O 1
ATOM 1000 N N . ASN A 1 126 ? -10.102 -2.909 -2.897 1.00 93.94 126 ASN A N 1
ATOM 1001 C CA . ASN A 1 126 ? -9.674 -2.390 -1.604 1.00 93.94 126 ASN A CA 1
ATOM 1002 C C . ASN A 1 126 ? -10.488 -1.163 -1.166 1.00 93.94 126 ASN 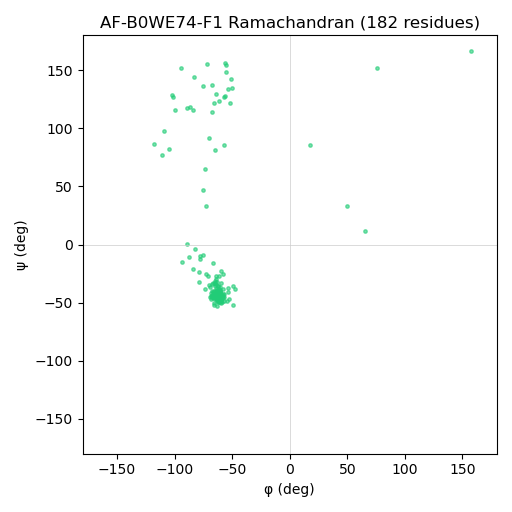A C 1
ATOM 1004 O O . ASN A 1 126 ? -10.875 -1.076 0.001 1.00 93.94 126 ASN A O 1
ATOM 1008 N N . VAL A 1 127 ? -10.753 -0.228 -2.083 1.00 94.12 127 VAL A N 1
ATOM 1009 C CA . VAL A 1 127 ? -11.544 0.983 -1.812 1.00 94.12 127 VAL A CA 1
ATOM 1010 C C . VAL A 1 127 ? -12.984 0.626 -1.439 1.00 94.12 127 VAL A C 1
ATOM 1012 O O . VAL A 1 127 ? -13.493 1.147 -0.447 1.00 94.12 127 VAL A O 1
ATOM 1015 N N . LEU A 1 128 ? -13.626 -0.297 -2.164 1.00 94.94 128 LEU A N 1
ATOM 1016 C CA . LEU A 1 128 ? -14.994 -0.750 -1.867 1.00 94.94 128 LEU A CA 1
ATOM 1017 C C . LEU A 1 128 ? -15.102 -1.394 -0.476 1.00 94.94 128 LEU A C 1
ATOM 1019 O O . LEU A 1 128 ? -16.031 -1.112 0.291 1.00 94.94 128 LEU A O 1
ATOM 1023 N N . ILE A 1 129 ? -14.127 -2.230 -0.120 1.00 93.06 129 ILE A N 1
ATOM 1024 C CA . ILE A 1 129 ? -14.086 -2.877 1.191 1.00 93.06 129 ILE A CA 1
ATOM 1025 C C . ILE A 1 129 ? -13.814 -1.857 2.310 1.00 93.06 129 ILE A C 1
ATOM 1027 O O . ILE A 1 129 ? -14.501 -1.880 3.335 1.00 93.06 129 ILE A O 1
ATOM 1031 N N . HIS A 1 130 ? -12.896 -0.906 2.109 1.00 88.38 130 HIS A N 1
ATOM 1032 C CA . HIS A 1 130 ? -12.654 0.179 3.070 1.00 88.38 130 HIS A CA 1
ATOM 1033 C C . HIS A 1 130 ? -13.879 1.085 3.253 1.00 88.38 130 HIS A C 1
ATOM 1035 O O . HIS A 1 130 ? -14.207 1.449 4.383 1.00 88.38 130 HIS A O 1
ATOM 1041 N N . ALA A 1 131 ? -14.602 1.408 2.179 1.00 92.31 131 ALA A N 1
ATOM 1042 C CA . ALA A 1 131 ? -15.852 2.162 2.264 1.00 92.31 131 ALA A CA 1
ATOM 1043 C C . ALA A 1 131 ? -16.903 1.410 3.099 1.00 92.31 131 ALA A C 1
ATOM 1045 O O . ALA A 1 131 ? -17.563 2.000 3.958 1.00 92.31 131 ALA A O 1
ATOM 1046 N N . THR A 1 132 ? -16.993 0.088 2.923 1.00 91.19 132 THR A N 1
ATOM 1047 C CA . THR A 1 132 ? -17.854 -0.776 3.745 1.00 91.19 132 THR A CA 1
ATOM 1048 C C . THR A 1 132 ? -17.435 -0.746 5.219 1.00 91.19 132 THR A C 1
ATOM 1050 O O . THR A 1 132 ? -18.292 -0.654 6.099 1.00 91.19 132 THR A O 1
ATOM 1053 N N . PHE A 1 133 ? -16.131 -0.756 5.516 1.00 86.88 133 PHE A N 1
ATOM 1054 C CA . PHE A 1 133 ? -15.622 -0.608 6.884 1.00 86.88 133 PHE A CA 1
ATOM 1055 C C . PHE A 1 133 ? -16.029 0.707 7.538 1.00 86.88 133 PHE A C 1
ATOM 1057 O O . PHE A 1 133 ? -16.499 0.696 8.678 1.00 86.88 133 PHE A O 1
ATOM 1064 N N . LEU A 1 134 ? -15.871 1.820 6.819 1.00 89.25 134 LEU A N 1
ATOM 1065 C CA . LEU A 1 134 ? -16.250 3.148 7.301 1.00 89.25 134 LEU A CA 1
ATOM 1066 C C . LEU A 1 134 ? -17.754 3.224 7.580 1.00 89.25 134 LEU A C 1
ATOM 1068 O O . LEU A 1 134 ? -18.167 3.760 8.611 1.00 89.25 134 LEU A O 1
ATOM 1072 N N . LEU A 1 135 ? -18.571 2.627 6.709 1.00 90.06 135 LEU A N 1
ATOM 1073 C CA . LEU A 1 135 ? -20.014 2.534 6.910 1.00 90.06 135 LEU A CA 1
ATOM 1074 C C . LEU A 1 135 ? -20.358 1.712 8.161 1.00 90.06 135 LEU A C 1
ATOM 1076 O O . LEU A 1 135 ? -21.132 2.170 9.002 1.00 90.06 135 LEU A O 1
ATOM 1080 N N . LEU A 1 136 ? -19.760 0.528 8.326 1.00 87.44 136 LEU A N 1
ATOM 1081 C CA . LEU A 1 136 ? -19.975 -0.319 9.505 1.00 87.44 136 LEU A CA 1
ATOM 1082 C C . LEU A 1 136 ? -19.533 0.375 10.800 1.00 87.44 136 LEU A C 1
ATOM 1084 O O . LEU A 1 136 ? -20.213 0.257 11.820 1.00 87.44 136 LEU A O 1
ATOM 1088 N N . GLU A 1 137 ? -18.427 1.121 10.773 1.00 85.88 137 GLU A N 1
ATOM 1089 C CA . GLU A 1 137 ? -17.970 1.910 11.919 1.00 85.88 137 GLU A CA 1
ATOM 1090 C C . GLU A 1 137 ? -18.961 3.031 12.257 1.00 85.88 137 GLU A C 1
ATOM 1092 O O . GLU A 1 137 ? -19.315 3.212 13.426 1.00 85.88 137 GLU A O 1
ATOM 1097 N N . HIS A 1 138 ? -19.455 3.752 11.250 1.00 87.69 138 HIS A N 1
ATOM 1098 C CA . HIS A 1 138 ? -20.447 4.806 11.442 1.00 87.69 138 HIS A CA 1
ATOM 1099 C C . HIS A 1 138 ? -21.753 4.255 12.039 1.00 87.69 138 HIS A C 1
ATOM 1101 O O . HIS A 1 138 ? -22.269 4.792 13.024 1.00 87.69 138 HIS A O 1
ATOM 1107 N N . LEU A 1 139 ? -22.247 3.132 11.508 1.00 87.38 139 LEU A N 1
ATOM 1108 C CA . LEU A 1 139 ? -23.428 2.439 12.032 1.00 87.38 139 LEU A CA 1
ATOM 1109 C C . LEU A 1 139 ? -23.203 1.918 13.458 1.00 87.38 139 LEU A C 1
ATOM 1111 O O . LEU A 1 139 ? -24.095 2.031 14.301 1.00 87.38 139 LEU A O 1
ATOM 1115 N N . SER A 1 140 ? -22.010 1.396 13.757 1.00 84.62 140 SER A N 1
ATOM 1116 C CA . SER A 1 140 ? -21.640 0.959 15.107 1.00 84.62 140 SER A CA 1
ATOM 1117 C C . SER A 1 140 ? -21.633 2.117 16.105 1.00 84.62 140 SER A C 1
ATOM 1119 O O . SER A 1 140 ? -22.108 1.933 17.223 1.00 84.62 140 SER A O 1
ATOM 1121 N N . LYS A 1 141 ? -21.121 3.298 15.728 1.00 82.75 141 LYS A N 1
ATOM 1122 C CA . LYS A 1 141 ? -21.132 4.491 16.595 1.00 82.75 141 LYS A CA 1
ATOM 1123 C C . LYS A 1 141 ? -22.554 4.986 16.846 1.00 82.75 141 LYS A C 1
ATOM 1125 O O . LYS A 1 141 ? -22.892 5.293 17.985 1.00 82.75 141 LYS A O 1
ATOM 1130 N N . LYS A 1 142 ? -23.398 5.004 15.809 1.00 84.25 142 LYS A N 1
ATOM 1131 C CA . LYS A 1 142 ? -24.800 5.441 15.913 1.00 84.25 142 LYS A CA 1
ATOM 1132 C C . LYS A 1 142 ? -25.638 4.537 16.825 1.00 84.25 142 LYS A C 1
ATOM 1134 O O . LYS A 1 142 ? -26.526 5.032 17.507 1.00 84.25 142 LYS A O 1
ATOM 1139 N N . ARG A 1 143 ? -25.371 3.226 16.844 1.00 78.50 143 ARG A N 1
ATOM 1140 C CA . ARG A 1 143 ? -26.146 2.258 17.643 1.00 78.50 143 ARG A CA 1
ATOM 1141 C C . ARG A 1 143 ? -25.795 2.256 19.141 1.00 78.50 143 ARG A C 1
ATOM 1143 O O . ARG A 1 143 ? -26.524 1.644 19.912 1.00 78.50 143 ARG A O 1
ATOM 1150 N N . GLY A 1 144 ? -24.722 2.941 19.545 1.00 67.69 144 GLY A N 1
ATOM 1151 C CA . GLY A 1 144 ? -24.231 2.955 20.926 1.00 67.69 144 GLY A CA 1
ATOM 1152 C C . GLY A 1 144 ? -23.495 1.666 21.314 1.00 67.69 144 GLY A C 1
ATOM 1153 O O . GLY A 1 144 ? -23.734 0.591 20.759 1.00 67.69 144 GLY A O 1
ATOM 1154 N N . ALA A 1 145 ? -22.550 1.771 22.251 1.00 65.38 145 ALA A N 1
ATOM 1155 C CA . ALA A 1 145 ? -21.845 0.610 22.784 1.00 65.38 145 ALA A CA 1
ATOM 1156 C C . ALA A 1 145 ? -22.752 -0.161 23.756 1.00 65.38 145 ALA A C 1
ATOM 1158 O O . ALA A 1 145 ? -23.421 0.436 24.596 1.00 65.38 145 ALA A O 1
ATOM 1159 N N . SER A 1 146 ? -22.751 -1.491 23.651 1.00 61.62 146 SER A N 1
ATOM 1160 C CA . SER A 1 146 ? -23.293 -2.364 24.694 1.00 61.62 146 SER A CA 1
ATOM 1161 C C . SER A 1 146 ? -22.564 -2.076 26.011 1.00 61.62 146 SER A C 1
ATOM 1163 O O . SER A 1 146 ? -21.337 -2.109 26.035 1.00 61.62 146 SER A O 1
ATOM 1165 N N . LEU A 1 147 ? -23.301 -1.802 27.093 1.00 61.78 147 LEU A N 1
ATOM 1166 C CA . LEU A 1 147 ? -22.732 -1.669 28.445 1.00 61.78 147 LEU A CA 1
ATOM 1167 C C . LEU A 1 147 ? -22.370 -3.030 29.068 1.00 61.78 147 LEU A C 1
ATOM 1169 O O . LEU A 1 147 ? -21.749 -3.075 30.123 1.00 61.78 147 LEU A O 1
ATOM 1173 N N . ASP A 1 148 ? -22.767 -4.131 28.427 1.00 71.12 148 ASP A N 1
ATOM 1174 C CA . ASP A 1 148 ? -22.472 -5.496 28.854 1.00 71.12 148 ASP A CA 1
ATOM 1175 C C . ASP A 1 148 ? -21.078 -5.921 28.340 1.00 71.12 148 ASP A C 1
ATOM 1177 O O . ASP A 1 148 ? -20.909 -6.028 27.118 1.00 71.12 148 ASP A O 1
ATOM 1181 N N . PRO A 1 149 ? -20.096 -6.179 29.232 1.00 66.31 149 PRO A N 1
ATOM 1182 C CA . PRO A 1 149 ? -18.739 -6.580 28.855 1.00 66.31 149 PRO A CA 1
ATOM 1183 C C . PRO A 1 149 ? -18.663 -7.961 28.192 1.00 66.31 149 PRO A C 1
ATOM 1185 O O . PRO A 1 149 ? -17.647 -8.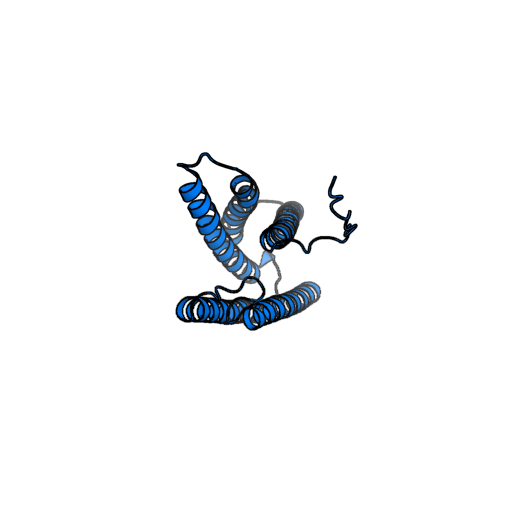280 27.578 1.00 66.31 149 PRO A O 1
ATOM 1188 N N . THR A 1 150 ? -19.708 -8.788 28.309 1.00 72.06 150 THR A N 1
ATOM 1189 C CA . THR A 1 150 ? -19.752 -10.131 27.706 1.00 72.06 150 THR A CA 1
ATOM 1190 C C . THR A 1 150 ? -20.277 -10.121 26.271 1.00 72.06 150 THR A C 1
ATOM 1192 O O . THR A 1 150 ? -20.163 -11.118 25.554 1.00 72.06 150 THR A O 1
ATOM 1195 N N . LYS A 1 151 ? -20.834 -8.990 25.820 1.00 71.75 151 LYS A N 1
ATOM 1196 C CA . LYS A 1 151 ? -21.393 -8.846 24.476 1.00 71.75 151 LYS A CA 1
ATOM 1197 C C . LYS A 1 151 ? -20.435 -8.112 23.553 1.00 71.75 151 LYS A C 1
ATOM 1199 O O . LYS A 1 151 ? -20.015 -6.987 23.812 1.00 71.75 151 LYS A O 1
ATOM 1204 N N . ASP A 1 152 ? -20.169 -8.744 22.414 1.00 71.25 152 ASP A N 1
ATOM 1205 C CA . ASP A 1 152 ? -19.476 -8.136 21.284 1.00 71.25 152 ASP A CA 1
ATOM 1206 C C . ASP A 1 152 ? -20.120 -6.790 20.896 1.00 71.25 152 ASP A C 1
ATOM 1208 O O . ASP A 1 152 ? -21.347 -6.638 20.884 1.00 71.25 152 ASP A O 1
ATOM 1212 N N . ALA A 1 153 ? -19.292 -5.816 20.506 1.00 70.12 153 ALA A N 1
ATOM 1213 C CA . ALA A 1 153 ? -19.779 -4.540 19.987 1.00 70.12 153 ALA A CA 1
ATOM 1214 C C . ALA A 1 153 ? -20.724 -4.750 18.787 1.00 70.12 153 ALA A C 1
ATOM 1216 O O . ALA A 1 153 ? -20.546 -5.676 17.987 1.00 70.12 153 ALA A O 1
ATOM 1217 N N . SER A 1 154 ? -21.712 -3.861 18.617 1.00 74.38 154 SER A N 1
ATOM 1218 C CA . SER A 1 154 ? -22.620 -3.938 17.468 1.00 74.38 154 SER A CA 1
ATOM 1219 C C . SER A 1 154 ? -21.825 -3.987 16.160 1.00 74.38 154 SER A C 1
ATOM 1221 O O . SER A 1 154 ? -20.898 -3.213 15.955 1.00 74.38 154 SER A O 1
ATOM 1223 N N . PHE A 1 155 ? -22.200 -4.903 15.265 1.00 79.50 155 PHE A N 1
ATOM 1224 C CA . PHE A 1 155 ? -21.512 -5.160 13.992 1.00 79.50 155 PHE A CA 1
ATOM 1225 C C . PHE A 1 155 ? -20.073 -5.717 14.100 1.00 79.50 155 PHE A C 1
ATOM 1227 O O . PHE A 1 155 ? -19.402 -5.824 13.076 1.00 79.50 155 PHE A O 1
ATOM 1234 N N . SER A 1 156 ? -19.605 -6.160 15.278 1.00 78.81 156 SER A N 1
ATOM 1235 C CA . SER A 1 156 ? -18.284 -6.808 15.455 1.00 78.81 156 SER A CA 1
ATOM 1236 C C . SER A 1 156 ? -18.078 -7.988 14.494 1.00 78.81 156 SER A C 1
ATOM 1238 O O . SER A 1 156 ? -17.071 -8.051 13.787 1.00 78.81 156 SER A O 1
ATOM 1240 N N . ARG A 1 157 ? -19.075 -8.876 14.372 1.00 82.94 157 ARG A N 1
ATOM 1241 C CA . ARG A 1 157 ? -19.031 -10.017 13.441 1.00 82.94 157 ARG A CA 1
ATOM 1242 C C . ARG A 1 157 ? -18.895 -9.573 11.981 1.00 82.94 157 ARG A C 1
ATOM 1244 O O . ARG A 1 157 ? -18.059 -10.113 11.268 1.00 82.94 157 ARG A O 1
ATOM 1251 N N . TRP A 1 158 ? -19.656 -8.560 11.563 1.00 82.69 158 TRP A N 1
ATOM 1252 C CA . TRP A 1 158 ? -19.581 -8.000 10.208 1.00 82.69 158 TRP A CA 1
ATOM 1253 C C . TRP A 1 158 ? -18.211 -7.390 9.922 1.00 82.69 158 TRP A C 1
ATOM 1255 O O . TRP A 1 158 ? -17.631 -7.673 8.885 1.00 82.69 158 TRP A O 1
ATOM 1265 N N . ARG A 1 159 ? -17.636 -6.653 10.879 1.00 83.19 159 ARG A N 1
ATOM 1266 C CA . ARG A 1 159 ? -16.275 -6.111 10.759 1.00 83.19 159 ARG A CA 1
ATOM 1267 C C . ARG A 1 159 ? -15.226 -7.215 10.601 1.00 83.19 159 ARG A C 1
ATOM 1269 O O . ARG A 1 159 ? -14.349 -7.086 9.757 1.00 83.19 159 ARG A O 1
ATOM 1276 N N . LYS A 1 160 ? -15.318 -8.308 11.368 1.00 84.88 160 LYS A N 1
ATOM 1277 C CA . LYS A 1 160 ? -14.404 -9.459 11.225 1.00 84.88 160 LYS A CA 1
ATOM 1278 C C . LYS A 1 160 ? -14.524 -10.092 9.832 1.00 84.88 160 LYS A C 1
ATOM 1280 O O . LYS A 1 160 ? -13.509 -10.299 9.180 1.00 84.88 160 LYS A O 1
ATOM 1285 N N . VAL A 1 161 ? -15.749 -10.320 9.352 1.00 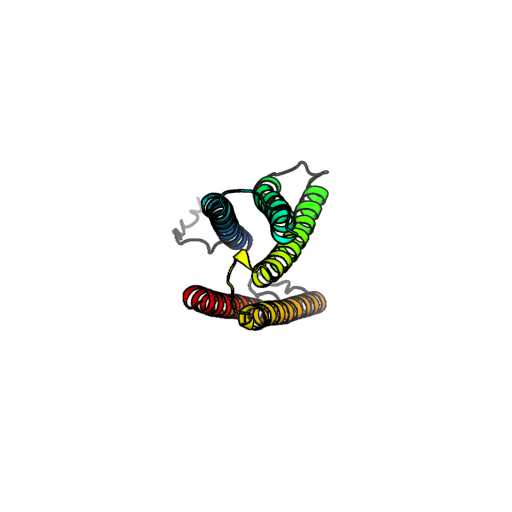87.69 161 VAL A N 1
ATOM 1286 C CA . VAL A 1 161 ? -16.003 -10.885 8.014 1.00 87.69 161 VAL A CA 1
ATOM 1287 C C . VAL A 1 161 ? -15.439 -9.988 6.914 1.00 87.69 161 VAL A C 1
ATOM 1289 O O . VAL A 1 161 ? -14.721 -10.476 6.045 1.00 87.69 161 VAL A O 1
ATOM 1292 N N . THR A 1 162 ? -15.698 -8.680 6.968 1.00 87.69 162 THR A N 1
ATOM 1293 C CA . THR A 1 162 ? -15.174 -7.730 5.980 1.00 87.69 162 THR A CA 1
ATOM 1294 C C . THR A 1 162 ? -13.637 -7.722 5.965 1.00 87.69 162 THR A C 1
ATOM 1296 O O . THR A 1 162 ? -13.053 -7.657 4.886 1.00 87.69 162 THR A O 1
ATOM 1299 N N . LEU A 1 163 ? -12.970 -7.875 7.123 1.00 86.25 163 LEU A N 1
ATOM 1300 C CA . LEU A 1 163 ? -11.501 -7.949 7.211 1.00 86.25 163 LEU A CA 1
ATOM 1301 C C . LEU A 1 163 ? -11.003 -9.229 6.531 1.00 86.25 163 LEU A C 1
ATOM 1303 O O . LEU A 1 163 ? -10.068 -9.184 5.736 1.00 86.25 163 LEU A O 1
ATOM 1307 N N . SER A 1 164 ? -11.640 -10.367 6.815 1.00 87.94 164 SER A N 1
ATOM 1308 C CA . SER A 1 164 ? -11.283 -11.651 6.204 1.00 87.94 164 SER A CA 1
ATOM 1309 C C . SER A 1 164 ? -11.444 -11.625 4.684 1.00 87.94 164 SER A C 1
ATOM 1311 O O . SER A 1 164 ? -10.539 -12.054 3.971 1.00 87.94 164 SER A O 1
ATOM 1313 N N . VAL A 1 165 ? -12.552 -11.072 4.180 1.00 90.75 165 VAL A N 1
ATOM 1314 C CA . VAL A 1 165 ? -12.790 -10.909 2.736 1.00 90.75 165 VAL A CA 1
ATOM 1315 C C . VAL A 1 165 ? -11.720 -10.020 2.103 1.00 90.75 165 VAL A C 1
ATOM 1317 O O . VAL A 1 165 ? -11.208 -10.356 1.036 1.00 90.75 165 VAL A O 1
ATOM 1320 N N . GLN A 1 166 ? -11.337 -8.927 2.769 1.00 91.44 166 GLN A N 1
ATOM 1321 C CA . GLN A 1 166 ? -10.274 -8.043 2.295 1.00 91.44 166 GLN A CA 1
ATOM 1322 C C . GLN A 1 166 ? -8.943 -8.780 2.137 1.00 91.44 166 GLN A C 1
ATOM 1324 O O . GLN A 1 166 ? -8.307 -8.676 1.090 1.00 91.44 166 GLN A O 1
ATOM 1329 N N . LEU A 1 167 ? -8.532 -9.523 3.170 1.00 90.19 167 LEU A N 1
ATOM 1330 C CA . LEU A 1 167 ? -7.256 -10.237 3.187 1.00 90.19 167 LEU A CA 1
ATOM 1331 C C . LEU A 1 167 ? -7.207 -11.315 2.102 1.00 90.19 167 LEU A C 1
ATOM 1333 O O . LEU A 1 167 ? -6.237 -11.379 1.352 1.00 90.19 167 LEU A O 1
ATOM 1337 N N . ILE A 1 168 ? -8.267 -12.119 1.980 1.00 94.00 168 ILE A N 1
ATOM 1338 C CA . ILE A 1 168 ? -8.351 -13.180 0.968 1.00 94.00 168 ILE A CA 1
ATOM 1339 C C . ILE A 1 168 ? -8.355 -12.577 -0.441 1.00 94.00 168 ILE A C 1
ATOM 1341 O O . ILE A 1 168 ? -7.609 -13.033 -1.306 1.00 94.00 168 ILE A O 1
ATOM 1345 N N . GLY A 1 169 ? -9.159 -11.535 -0.671 1.00 93.75 169 GLY A N 1
ATOM 1346 C CA . GLY A 1 169 ? -9.251 -10.885 -1.977 1.00 93.75 169 GLY A CA 1
ATOM 1347 C C . GLY A 1 169 ? -7.926 -10.256 -2.410 1.00 93.75 169 GLY A C 1
ATOM 1348 O O . GLY A 1 169 ? -7.464 -10.506 -3.521 1.00 93.75 169 GLY A O 1
ATOM 1349 N N . LEU A 1 170 ? -7.266 -9.500 -1.527 1.00 93.31 170 LEU A N 1
ATOM 1350 C CA . LEU A 1 170 ? -5.969 -8.884 -1.831 1.00 93.31 170 LEU A CA 1
ATOM 1351 C C . LEU A 1 170 ? -4.847 -9.909 -2.003 1.00 93.31 170 LEU A C 1
ATOM 1353 O O . LEU A 1 170 ? -3.968 -9.709 -2.845 1.00 93.31 170 LEU A O 1
ATOM 1357 N N . PHE A 1 171 ? -4.885 -11.016 -1.261 1.00 93.88 171 PHE A N 1
ATOM 1358 C CA . PHE A 1 171 ? -3.954 -12.118 -1.474 1.00 93.88 171 PHE A CA 1
ATOM 1359 C C . PHE A 1 171 ? -4.152 -12.748 -2.859 1.00 93.88 171 PHE A C 1
ATOM 1361 O O . PHE A 1 171 ? -3.182 -12.913 -3.596 1.00 93.88 171 PHE A O 1
ATOM 1368 N N . ALA A 1 172 ? -5.399 -13.008 -3.264 1.00 95.81 172 ALA A N 1
ATOM 1369 C CA . ALA A 1 172 ? -5.706 -13.536 -4.592 1.00 95.81 172 ALA A CA 1
ATOM 1370 C C . ALA A 1 172 ? -5.237 -12.594 -5.716 1.00 95.81 172 ALA A C 1
ATOM 1372 O O . ALA A 1 172 ? -4.577 -13.045 -6.651 1.00 95.81 172 ALA A O 1
ATOM 1373 N N . PHE A 1 173 ? -5.495 -11.284 -5.601 1.00 95.50 173 PHE A N 1
ATOM 1374 C CA . PHE A 1 173 ? -4.979 -10.294 -6.556 1.00 95.50 173 PHE A CA 1
ATOM 1375 C C . PHE A 1 173 ? -3.449 -10.292 -6.615 1.00 95.50 173 PHE A C 1
ATOM 1377 O O . PHE A 1 173 ? -2.886 -10.286 -7.708 1.00 95.50 173 PHE A O 1
ATOM 1384 N N . THR A 1 174 ? -2.777 -10.346 -5.461 1.00 93.44 174 THR A N 1
ATOM 1385 C CA . THR A 1 174 ? -1.308 -10.408 -5.388 1.00 93.44 174 THR A CA 1
ATOM 1386 C C . THR A 1 174 ? -0.762 -11.636 -6.117 1.00 93.44 174 THR A C 1
ATOM 1388 O O . THR A 1 174 ? 0.170 -11.504 -6.907 1.00 93.44 174 THR A O 1
ATOM 1391 N N . VAL A 1 175 ? -1.363 -12.814 -5.915 1.00 95.25 175 VAL A N 1
ATOM 1392 C CA . VAL A 1 175 ? -0.958 -14.050 -6.607 1.00 95.25 175 VAL A CA 1
ATOM 1393 C C . VAL A 1 175 ? -1.144 -13.918 -8.118 1.00 95.25 175 VAL A C 1
ATOM 1395 O O . VAL A 1 175 ? -0.232 -14.247 -8.872 1.00 95.25 175 VAL A O 1
ATOM 1398 N N . VAL A 1 176 ? -2.286 -13.395 -8.574 1.00 94.75 176 VAL A N 1
ATOM 1399 C CA . VAL A 1 176 ? -2.540 -13.192 -10.010 1.00 94.75 176 VAL A CA 1
ATOM 1400 C C . VAL A 1 176 ? -1.521 -12.228 -10.619 1.00 94.75 176 VAL A C 1
ATOM 1402 O O . VAL A 1 176 ? -0.952 -12.534 -11.664 1.00 94.75 176 VAL A O 1
ATOM 1405 N N . ILE A 1 177 ? -1.248 -11.098 -9.963 1.00 93.31 177 ILE A N 1
ATOM 1406 C CA . ILE A 1 177 ? -0.256 -10.114 -10.420 1.00 93.31 177 ILE A CA 1
ATOM 1407 C C . ILE A 1 177 ? 1.139 -10.746 -10.491 1.00 93.31 177 ILE A C 1
ATOM 1409 O O . ILE A 1 177 ? 1.813 -10.605 -11.508 1.00 93.31 177 ILE A O 1
ATOM 1413 N N . ALA A 1 178 ? 1.551 -11.494 -9.464 1.00 92.75 178 ALA A N 1
ATOM 1414 C CA . ALA A 1 178 ? 2.843 -12.176 -9.446 1.00 92.75 178 ALA A CA 1
ATOM 1415 C C . ALA A 1 178 ? 2.977 -13.195 -10.590 1.00 92.75 178 ALA A C 1
ATOM 1417 O O . ALA A 1 178 ? 4.006 -13.233 -11.259 1.00 92.75 178 ALA A O 1
ATOM 1418 N N . VAL A 1 179 ? 1.923 -13.969 -10.873 1.00 93.50 179 VAL A N 1
ATOM 1419 C CA . VAL A 1 179 ? 1.894 -14.899 -12.016 1.00 93.50 179 VAL A CA 1
ATOM 1420 C C . VAL A 1 179 ? 1.994 -14.147 -13.345 1.00 93.50 179 VAL A C 1
ATOM 1422 O O . VAL A 1 179 ? 2.717 -14.579 -14.237 1.00 93.50 179 VAL A O 1
ATOM 1425 N N . GLN A 1 180 ? 1.305 -13.014 -13.495 1.00 91.19 180 GLN A N 1
ATOM 1426 C CA . GLN A 1 180 ? 1.391 -12.206 -14.717 1.00 91.19 180 GLN A CA 1
ATOM 1427 C C . GLN A 1 180 ? 2.795 -11.635 -14.942 1.00 91.19 180 GLN A C 1
ATOM 1429 O O . GLN A 1 180 ? 3.235 -11.613 -16.090 1.00 91.19 180 GLN A O 1
ATOM 1434 N N . ILE A 1 181 ? 3.481 -11.217 -13.871 1.00 89.81 181 ILE A N 1
ATOM 1435 C CA . ILE A 1 181 ? 4.879 -10.758 -13.912 1.00 89.81 181 ILE A CA 1
ATOM 1436 C C . ILE A 1 181 ? 5.811 -11.920 -14.273 1.00 89.81 181 ILE A C 1
ATOM 1438 O O . ILE A 1 181 ? 6.654 -11.763 -15.141 1.00 89.81 181 ILE A O 1
ATOM 1442 N N . TRP A 1 182 ? 5.636 -13.096 -13.663 1.00 90.44 182 TRP A N 1
ATOM 1443 C CA . TRP A 1 182 ? 6.459 -14.277 -13.954 1.00 90.44 182 TRP A CA 1
ATOM 1444 C C . TRP A 1 182 ? 6.326 -14.771 -15.402 1.00 90.44 182 TRP A C 1
ATOM 1446 O O . TRP A 1 182 ? 7.259 -15.334 -15.964 1.00 90.44 182 TRP A O 1
ATOM 1456 N N . LEU A 1 183 ? 5.146 -14.598 -16.000 1.00 88.38 183 LEU A N 1
ATOM 1457 C CA . LEU A 1 183 ? 4.866 -14.996 -17.379 1.00 88.38 183 LEU A CA 1
ATOM 1458 C C . LEU A 1 183 ? 5.190 -13.901 -18.410 1.00 88.38 183 LEU A C 1
ATOM 1460 O O . LEU A 1 183 ? 4.839 -14.083 -19.582 1.00 88.38 183 LEU A O 1
ATOM 1464 N N . ALA A 1 184 ? 5.693 -12.738 -17.990 1.00 81.75 184 ALA A N 1
ATOM 1465 C CA . ALA A 1 184 ? 6.083 -11.636 -18.873 1.00 81.75 184 ALA A CA 1
ATOM 1466 C C . ALA A 1 184 ? 7.521 -11.803 -19.358 1.00 81.75 184 ALA A C 1
ATOM 1468 O O . ALA A 1 184 ? 7.716 -11.552 -20.568 1.00 81.75 184 ALA A O 1
#

Solvent-accessible surface area (backbone atoms only — not comparable to full-atom values): 10706 Å² total; per-residue (Å²): 138,82,82,74,80,83,78,82,71,94,62,79,77,76,72,52,73,68,54,51,50,53,52,56,50,50,51,53,47,51,53,49,53,51,51,54,53,50,52,59,71,72,39,98,63,91,67,98,41,71,40,52,55,46,40,50,56,25,48,55,51,54,64,47,45,60,58,64,66,66,57,83,60,59,84,86,46,38,64,56,53,52,49,49,52,55,50,53,50,54,50,30,52,54,41,46,56,50,31,54,58,40,45,54,73,32,74,91,63,61,48,58,74,67,50,57,56,54,54,50,48,47,50,51,53,50,50,55,53,49,52,50,49,54,50,51,51,52,53,29,61,73,71,46,78,63,89,49,89,89,52,77,52,62,60,47,68,57,54,53,50,54,51,51,52,50,53,53,51,53,49,53,46,50,53,52,52,51,50,54,60,75,74,89

Mean predicted aligned error: 8.55 Å

Radius of gyration: 21.24 Å; Cα contacts (8 Å, |Δi|>4): 91; chains: 1; bounding box: 50×39×74 Å

Organism: Culex quinquefasciatus (NCBI:txid7176)

InterPro domains:
  IPR006593 Cytochrome b561/ferric reductase, transmembrane domain [PF03188] (32-103)
  IPR006593 Cytochrome b561/ferric reductase, transmembrane domain [PS50939] (1-139)
  IPR006593 Cytochrome b561/ferric reductase, transmembrane domain [SM00665] (7-104)

Secondary structure (DSSP, 8-state):
----------S-PPPPHHHHHHHHHHHHHHHHHHHHHHHHHH-SS----HHHHHHHHHHHHHHHHHHHHH----TTTHHHHHHHHHHHHHHHHHHHHHHHHHHHT-GGGT--THHHHHHHHHHHHHHHHHHHHHHHHHHHHHT---S-TTSPPTTHHHHHHHHHHHHHHHHHHHHHHHHHHHT-

Nearest PDB structures (foldseek):
  8j07-assembly1_8A  TM=2.279E-01  e=9.502E+00  Homo sapiens